Protein AF-G7E3E1-F1 (afdb_monomer)

pLDDT: mean 73.18, std 24.56, range [26.19, 98.31]

Solvent-accessible surface area (backbone atoms only — not comparable to full-atom values): 22472 Å² total; per-residue (Å²): 132,58,70,68,64,46,51,51,25,48,50,39,24,74,76,71,64,34,62,72,27,45,53,52,47,54,50,48,49,70,72,38,55,75,72,56,28,52,52,52,52,52,51,49,52,50,54,51,51,52,50,51,52,51,55,50,52,50,44,48,54,53,52,61,66,48,53,70,59,43,73,50,48,41,56,38,38,55,74,55,74,42,77,67,62,78,76,81,71,78,85,67,90,69,93,68,79,97,81,73,98,67,80,78,63,96,74,74,83,70,47,73,67,56,47,51,42,63,64,28,70,67,29,52,51,50,39,50,52,54,52,48,53,51,41,70,75,46,70,42,92,84,44,60,54,37,43,47,60,54,33,34,53,50,48,55,50,52,55,63,57,42,70,89,58,61,60,40,21,43,25,38,35,33,41,48,57,59,40,53,66,25,68,33,71,68,44,31,52,53,51,48,41,42,43,33,13,43,73,40,29,45,73,47,79,64,57,88,71,64,64,94,87,59,88,75,81,83,73,85,79,72,86,80,80,89,78,90,82,90,80,90,84,90,86,88,85,90,88,88,86,90,82,93,76,97,82,82,82,83,75,90,80,67,82,86,72,81,67,75,82,72,71,84,47,45,36,38,32,32,49,54,34,73,57,31,33,66,55,44,52,61,52,58,70,67,57,56,64,89,58,72,46,71,75,60,56,60,58,53,65,55,61,58,62,76,74,76,82,81,91,88,82,88,90,79,93,82,85,88,78,92,73,82,78,77,81,67,54,75,46,60,78,30,41,48,45,79,39,96,46,60,45,40,89,66,24,69,49,54,71,67,53,43,50,50,50,51,55,52,61,72,77,111

Organism: Mixia osmundae (strain CBS 9802 / IAM 14324 / JCM 22182 / KY 12970) (NCBI:txid764103)

Foldseek 3Di:
DDPVLLLVLLLCCLPVVDVVSVVVLVVCLVPDDPVVNVVSVVSSVVSVVVSVVVLLVVLVVLLVVLVVVLQFAAPLCVQLVHHTDPDPPDDDDDPDDPDDPDDDPPQPPCDPVNLCSCVDPRLLVQLLVLLLVLCVVQVDPVQPLCLLVLLVVLLQLVVQLDCLLPFFWKKKWFFPVSLSGRPGDVSSNSSSCSQCRRQNWDKDDFDPPDDVPDPDPDDDPDDDDDDDDDDDDDDDDDDDDDDDDPDDDDDPPPPPPPPDPPPRTTIMTTGDLSAASLSSVVSSVSHDCVSVPDPSVVVVVVSCVVPPDDDDDDDDDDDDDDDPPQDWPCRGRITMHTDPDGHDPCRPPDPVSVVVVVVVVVVD

Radius of gyration: 28.2 Å; Cα contacts (8 Å, |Δi|>4): 346; chains: 1; bounding box: 71×63×91 Å

Structure (mmCIF, N/CA/C/O backbone):
data_AF-G7E3E1-F1
#
_entry.id   AF-G7E3E1-F1
#
loop_
_atom_site.group_PDB
_atom_site.id
_atom_site.type_symbol
_atom_site.label_atom_id
_atom_site.label_alt_id
_atom_site.label_comp_id
_atom_site.label_asym_id
_atom_site.label_entity_id
_atom_site.label_seq_id
_atom_site.pdbx_PDB_ins_code
_atom_site.Cartn_x
_atom_site.Cartn_y
_atom_site.Cartn_z
_atom_site.occupancy
_atom_site.B_iso_or_equiv
_atom_site.auth_seq_id
_atom_site.auth_comp_id
_atom_site.auth_asym_id
_atom_site.auth_atom_id
_atom_site.pdbx_PDB_model_num
ATOM 1 N N . MET A 1 1 ? 25.446 -2.452 -39.717 1.00 87.62 1 MET A N 1
ATOM 2 C CA . MET A 1 1 ? 24.098 -2.843 -39.259 1.00 87.62 1 MET A CA 1
ATOM 3 C C . MET A 1 1 ? 23.177 -1.697 -39.601 1.00 87.62 1 MET A C 1
ATOM 5 O O . MET A 1 1 ? 23.554 -0.566 -39.322 1.00 87.62 1 MET A O 1
ATOM 9 N N . ASP A 1 2 ? 22.072 -1.955 -40.290 1.00 94.56 2 ASP A N 1
ATOM 10 C CA . ASP A 1 2 ? 21.104 -0.903 -40.609 1.00 94.56 2 ASP A CA 1
ATOM 11 C C . ASP A 1 2 ? 20.210 -0.574 -39.397 1.00 94.56 2 ASP A C 1
ATOM 13 O O . ASP A 1 2 ? 20.309 -1.197 -38.335 1.00 94.56 2 ASP A O 1
ATOM 17 N N . LEU A 1 3 ? 19.366 0.450 -39.549 1.00 95.50 3 LEU A N 1
ATOM 18 C CA . LEU A 1 3 ? 18.488 0.933 -38.482 1.00 95.50 3 LEU A CA 1
ATOM 19 C C . LEU A 1 3 ? 17.381 -0.060 -38.119 1.00 95.50 3 LEU A C 1
ATOM 21 O O . LEU A 1 3 ? 17.075 -0.197 -36.939 1.00 95.50 3 LEU A O 1
ATOM 25 N N . ALA A 1 4 ? 16.815 -0.773 -39.094 1.00 96.44 4 ALA A N 1
ATOM 26 C CA . ALA A 1 4 ? 15.717 -1.710 -38.861 1.00 96.44 4 ALA A CA 1
ATOM 27 C C . ALA A 1 4 ? 16.183 -2.934 -38.058 1.00 96.44 4 ALA A C 1
ATOM 29 O O . ALA A 1 4 ? 15.541 -3.332 -37.086 1.00 96.44 4 ALA A O 1
ATOM 30 N N . ALA A 1 5 ? 17.352 -3.487 -38.394 1.00 97.00 5 ALA A N 1
ATOM 31 C CA . ALA A 1 5 ? 17.974 -4.561 -37.629 1.00 97.00 5 ALA A CA 1
ATOM 32 C C . ALA A 1 5 ? 18.338 -4.108 -36.203 1.00 97.00 5 ALA A C 1
ATOM 34 O O . ALA A 1 5 ? 18.258 -4.901 -35.257 1.00 97.00 5 ALA A O 1
ATOM 35 N N . PHE A 1 6 ? 18.728 -2.837 -36.037 1.00 97.81 6 PHE A N 1
ATOM 36 C CA . PHE A 1 6 ? 18.993 -2.243 -34.726 1.00 97.81 6 PHE A CA 1
ATOM 37 C C . PHE A 1 6 ? 17.733 -2.073 -33.892 1.00 97.81 6 PHE A C 1
ATOM 39 O O . PHE A 1 6 ? 17.726 -2.498 -32.739 1.00 97.81 6 PHE A O 1
ATOM 46 N N . GLU A 1 7 ? 16.653 -1.552 -34.470 1.00 97.88 7 GLU A N 1
ATOM 47 C CA . GLU A 1 7 ? 15.361 -1.477 -33.789 1.00 97.88 7 GLU A CA 1
ATOM 48 C C . GLU A 1 7 ? 14.869 -2.863 -33.359 1.00 97.88 7 GLU A C 1
ATOM 50 O O . GLU A 1 7 ? 14.475 -3.044 -32.207 1.00 97.88 7 GLU A O 1
ATOM 55 N N . LEU A 1 8 ? 14.949 -3.857 -34.250 1.00 97.88 8 LEU A N 1
ATOM 56 C CA . LEU A 1 8 ? 14.542 -5.227 -33.943 1.00 97.88 8 LEU A CA 1
ATOM 57 C C . LEU A 1 8 ? 15.348 -5.803 -32.773 1.00 97.88 8 LEU A C 1
ATOM 59 O O . LEU A 1 8 ? 14.769 -6.416 -31.878 1.00 97.88 8 LEU A O 1
ATOM 63 N N . SER A 1 9 ? 16.662 -5.562 -32.742 1.00 98.06 9 SER A N 1
ATOM 64 C CA . SER A 1 9 ? 17.518 -5.999 -31.633 1.00 98.06 9 SER A CA 1
ATOM 65 C C . SER A 1 9 ? 17.143 -5.292 -30.322 1.00 98.06 9 SER A C 1
ATOM 67 O O . SER A 1 9 ? 17.051 -5.949 -29.288 1.00 98.06 9 SER A O 1
ATOM 69 N N . CYS A 1 10 ? 16.838 -3.987 -30.364 1.00 97.88 10 CYS A N 1
ATOM 70 C CA . CYS A 1 10 ? 16.311 -3.250 -29.210 1.00 97.88 10 CYS A CA 1
ATOM 71 C C . CYS A 1 10 ? 15.013 -3.870 -28.691 1.00 97.88 10 CYS A C 1
ATOM 73 O O . CYS A 1 10 ? 14.888 -4.114 -27.492 1.00 97.88 10 CYS A O 1
ATOM 75 N N . ARG A 1 11 ? 14.050 -4.149 -29.577 1.00 97.88 11 ARG A N 1
ATOM 76 C CA . ARG A 1 11 ? 12.763 -4.740 -29.191 1.00 97.88 11 ARG A CA 1
ATOM 77 C C . ARG A 1 11 ? 12.947 -6.139 -28.596 1.00 97.88 11 ARG A C 1
ATOM 79 O O . ARG A 1 11 ? 12.434 -6.384 -27.511 1.00 97.88 11 ARG A O 1
ATOM 86 N N . GLN A 1 12 ? 13.740 -7.006 -29.227 1.00 97.81 12 GLN A N 1
ATOM 87 C CA . GLN A 1 12 ? 14.045 -8.346 -28.704 1.00 97.81 12 GLN A CA 1
ATOM 88 C C . GLN A 1 12 ? 14.725 -8.299 -27.332 1.00 97.81 12 GLN A C 1
ATOM 90 O O . GLN A 1 12 ? 14.424 -9.102 -26.452 1.00 97.81 12 GLN A O 1
ATOM 95 N N . PHE A 1 13 ? 15.637 -7.351 -27.119 1.00 97.62 13 PHE A N 1
ATOM 96 C CA . PHE A 1 13 ? 16.272 -7.194 -25.818 1.00 97.62 13 PHE A CA 1
ATOM 97 C C . PHE A 1 13 ? 15.271 -6.737 -24.748 1.00 97.62 13 PHE A C 1
ATOM 99 O O . PHE A 1 13 ? 15.139 -7.395 -23.719 1.00 97.62 13 PHE A O 1
ATOM 106 N N . PHE A 1 14 ? 14.545 -5.638 -24.979 1.00 97.00 14 PHE A N 1
ATOM 107 C CA . PHE A 1 14 ? 13.663 -5.069 -23.956 1.00 97.00 14 PHE A CA 1
ATOM 108 C C . PHE A 1 14 ? 12.417 -5.926 -23.685 1.00 97.00 14 PHE A C 1
ATOM 110 O O . PHE A 1 14 ? 12.044 -6.089 -22.525 1.00 97.00 14 PHE A O 1
ATOM 117 N N . TYR A 1 15 ? 11.779 -6.489 -24.716 1.00 96.31 15 TYR A N 1
ATOM 118 C CA . TYR A 1 15 ? 10.537 -7.255 -24.555 1.00 96.31 15 TYR A CA 1
ATOM 119 C C . TYR A 1 15 ? 10.781 -8.724 -24.201 1.00 96.31 15 TYR A C 1
ATOM 121 O O . TYR A 1 15 ? 10.110 -9.230 -23.299 1.00 96.31 15 TYR A O 1
ATOM 129 N N . ASP A 1 16 ? 11.762 -9.369 -24.840 1.00 96.38 16 ASP A N 1
ATOM 130 C CA . ASP A 1 16 ? 11.992 -10.814 -24.696 1.00 96.38 16 ASP A CA 1
ATOM 131 C C . ASP A 1 16 ? 13.150 -11.146 -23.740 1.00 96.38 16 ASP A C 1
ATOM 133 O O . ASP A 1 16 ? 13.372 -12.313 -23.423 1.00 96.38 16 ASP A O 1
ATOM 137 N N . GLY A 1 17 ? 13.914 -10.146 -23.279 1.00 94.75 17 GLY A N 1
ATOM 138 C CA . GLY A 1 17 ? 15.104 -10.367 -22.450 1.00 94.75 17 GLY A CA 1
ATOM 139 C C . GLY A 1 17 ? 16.246 -11.054 -23.206 1.00 94.75 17 GLY A C 1
ATOM 140 O O . GLY A 1 17 ? 17.068 -11.741 -22.603 1.00 94.75 17 GLY A O 1
ATOM 141 N N . ASN A 1 18 ? 16.290 -10.922 -24.535 1.00 96.88 18 ASN A N 1
ATOM 142 C CA . ASN A 1 18 ? 17.264 -11.618 -25.370 1.00 96.88 18 ASN A CA 1
ATOM 143 C C . ASN A 1 18 ? 18.673 -11.004 -25.231 1.00 96.88 18 ASN A C 1
ATOM 145 O O . ASN A 1 18 ? 18.987 -9.988 -25.856 1.00 96.88 18 ASN A O 1
ATOM 149 N N . GLU A 1 19 ? 19.549 -11.643 -24.451 1.00 96.50 19 GLU A N 1
ATOM 150 C CA . GLU A 1 19 ? 20.931 -11.178 -24.237 1.00 96.50 19 GLU A CA 1
ATOM 151 C C . GLU A 1 19 ? 21.775 -11.183 -25.523 1.00 96.50 19 GLU A C 1
ATOM 153 O O . GLU A 1 19 ? 22.589 -10.288 -25.740 1.00 96.50 19 GLU A O 1
ATOM 158 N N . SER A 1 20 ? 21.534 -12.109 -26.458 1.00 97.31 20 SER A N 1
ATOM 159 C CA . SER A 1 20 ? 22.221 -12.077 -27.757 1.00 97.31 20 SER A CA 1
ATOM 160 C C . SER A 1 20 ? 21.829 -10.849 -28.589 1.00 97.31 20 SER A C 1
ATOM 162 O O . SER A 1 20 ? 22.628 -10.362 -29.390 1.00 97.31 20 SER A O 1
ATOM 164 N N . ALA A 1 21 ? 20.611 -10.324 -28.418 1.00 96.06 21 ALA A N 1
ATOM 165 C CA . ALA A 1 21 ? 20.196 -9.071 -29.044 1.00 96.06 21 ALA A CA 1
ATOM 166 C C . ALA A 1 21 ? 20.899 -7.861 -28.404 1.00 96.06 21 ALA A C 1
ATOM 168 O O . ALA A 1 21 ? 21.346 -6.967 -29.126 1.00 96.06 21 ALA A O 1
ATOM 169 N N . ARG A 1 22 ? 21.103 -7.880 -27.080 1.00 96.75 22 ARG A N 1
ATOM 170 C CA . ARG A 1 22 ? 21.902 -6.873 -26.364 1.00 96.75 22 ARG A CA 1
ATOM 171 C C . ARG A 1 22 ? 23.340 -6.813 -26.872 1.00 96.75 22 ARG A C 1
ATOM 173 O O . ARG A 1 22 ? 23.837 -5.732 -27.175 1.00 96.75 22 ARG A O 1
ATOM 180 N N . GLU A 1 23 ? 23.997 -7.961 -27.029 1.00 96.75 23 GLU A N 1
ATOM 181 C CA . GLU A 1 23 ? 25.367 -8.021 -27.558 1.00 96.75 23 GLU A CA 1
ATOM 182 C C . GLU A 1 23 ? 25.462 -7.445 -28.978 1.00 96.75 23 GLU A C 1
ATOM 184 O O . GLU A 1 23 ? 26.399 -6.706 -29.298 1.00 96.75 23 GLU A O 1
ATOM 189 N N . LYS A 1 24 ? 24.468 -7.735 -29.832 1.00 96.44 24 LYS A N 1
ATOM 190 C CA . LYS A 1 24 ? 24.375 -7.163 -31.185 1.00 96.44 24 LYS A CA 1
ATOM 191 C C . LYS A 1 24 ? 24.219 -5.643 -31.145 1.00 96.44 24 LYS A C 1
ATOM 193 O O . LYS A 1 24 ? 24.907 -4.958 -31.902 1.00 96.44 24 LYS A O 1
ATOM 198 N N . MET A 1 25 ? 23.370 -5.118 -30.258 1.00 96.50 25 MET A N 1
ATOM 199 C CA . MET A 1 25 ? 23.204 -3.674 -30.061 1.00 96.50 25 MET A CA 1
ATOM 200 C C . MET A 1 25 ? 24.510 -3.018 -29.609 1.00 96.50 25 MET A C 1
ATOM 202 O O . MET A 1 25 ? 24.967 -2.066 -30.241 1.00 96.50 25 MET A O 1
ATOM 206 N N . ASP A 1 26 ? 25.143 -3.548 -28.561 1.00 96.38 26 ASP A N 1
ATOM 207 C CA . ASP A 1 26 ? 26.383 -2.999 -28.009 1.00 96.38 26 ASP A CA 1
ATOM 208 C C . ASP A 1 26 ? 27.506 -3.003 -29.052 1.00 96.38 26 ASP A C 1
ATOM 210 O O . ASP A 1 26 ? 28.215 -2.005 -29.218 1.00 96.38 26 ASP A O 1
ATOM 214 N N . LYS A 1 27 ? 27.646 -4.098 -29.811 1.00 97.00 27 LYS A N 1
ATOM 215 C CA . LYS A 1 27 ? 28.605 -4.188 -30.918 1.00 97.00 27 LYS A CA 1
ATOM 216 C C . LYS A 1 27 ? 28.311 -3.143 -31.995 1.00 97.00 27 LYS A C 1
ATOM 218 O O . LYS A 1 27 ? 29.238 -2.467 -32.439 1.00 97.00 27 LYS A O 1
ATOM 223 N N . ALA A 1 28 ? 27.047 -2.975 -32.382 1.00 96.00 28 ALA A N 1
ATOM 224 C CA . ALA A 1 28 ? 26.643 -1.999 -33.390 1.00 96.00 28 ALA A CA 1
ATOM 225 C C . ALA A 1 28 ? 26.925 -0.554 -32.952 1.00 96.00 28 ALA A C 1
ATOM 227 O O . ALA A 1 28 ? 27.460 0.221 -33.738 1.00 96.00 28 ALA A O 1
ATOM 228 N N . VAL A 1 29 ? 26.647 -0.198 -31.694 1.00 96.19 29 VAL A N 1
ATOM 229 C CA . VAL A 1 29 ? 26.930 1.141 -31.143 1.00 96.19 29 VAL A CA 1
ATOM 230 C C . VAL A 1 29 ? 28.436 1.412 -31.075 1.00 96.19 29 VAL A C 1
ATOM 232 O O . VAL A 1 29 ? 28.878 2.508 -31.431 1.00 96.19 29 VAL A O 1
ATOM 235 N N . ARG A 1 30 ? 29.239 0.423 -30.653 1.00 96.50 30 ARG A N 1
ATOM 236 C CA . ARG A 1 30 ? 30.706 0.549 -30.563 1.00 96.50 30 ARG A CA 1
ATOM 237 C C . ARG A 1 30 ? 31.367 0.709 -31.931 1.00 96.50 30 ARG A C 1
ATOM 239 O O . ARG A 1 30 ? 32.301 1.493 -32.052 1.00 96.50 30 ARG A O 1
ATOM 246 N N . GLN A 1 31 ? 30.890 -0.027 -32.934 1.00 95.88 31 GLN A N 1
ATOM 247 C CA . GLN A 1 31 ? 31.454 -0.027 -34.289 1.00 95.88 31 GLN A CA 1
ATOM 248 C C . GLN A 1 31 ? 30.907 1.098 -35.182 1.00 95.88 31 GLN A C 1
ATOM 250 O O . GLN A 1 31 ? 31.447 1.321 -36.259 1.00 95.88 31 GLN A O 1
ATOM 255 N N . ALA A 1 32 ? 29.847 1.794 -34.764 1.00 95.44 32 ALA A N 1
ATOM 256 C CA . ALA A 1 32 ? 29.257 2.886 -35.529 1.00 95.44 32 ALA A CA 1
ATOM 257 C C . ALA A 1 32 ? 30.110 4.163 -35.497 1.00 95.44 32 ALA A C 1
ATOM 259 O O . ALA A 1 32 ? 30.642 4.552 -34.446 1.00 95.44 32 ALA A O 1
ATOM 260 N N . GLU A 1 33 ? 30.126 4.859 -36.634 1.00 96.12 33 GLU A N 1
ATOM 261 C CA . GLU A 1 33 ? 30.636 6.225 -36.770 1.00 96.12 33 GLU A CA 1
ATOM 262 C C . GLU A 1 33 ? 29.876 7.202 -35.850 1.00 96.12 33 GLU A C 1
ATOM 264 O O . GLU A 1 33 ? 28.704 6.958 -35.532 1.00 96.12 33 GLU A O 1
ATOM 269 N N . PRO A 1 34 ? 30.473 8.341 -35.445 1.00 95.56 34 PRO A N 1
ATOM 270 C CA . PRO A 1 34 ? 29.875 9.256 -34.466 1.00 95.56 34 PRO A CA 1
ATOM 271 C C . PRO A 1 34 ? 28.429 9.675 -34.778 1.00 95.56 34 PRO A C 1
ATOM 273 O O . PRO A 1 34 ? 27.567 9.651 -33.897 1.00 95.56 34 PRO A O 1
ATOM 276 N N . HIS A 1 35 ? 28.135 9.996 -36.042 1.00 94.44 35 HIS A N 1
ATOM 277 C CA . HIS A 1 35 ? 26.788 10.369 -36.480 1.00 94.44 35 HIS A CA 1
ATOM 278 C C . HIS A 1 35 ? 25.790 9.204 -36.354 1.00 94.44 35 HIS A C 1
ATOM 280 O O . HIS A 1 35 ? 24.701 9.366 -35.807 1.00 94.44 35 HIS A O 1
ATOM 286 N N . GLN A 1 36 ? 26.173 8.002 -36.792 1.00 94.75 36 GLN A N 1
ATOM 287 C CA . GLN A 1 36 ? 25.325 6.810 -36.701 1.00 94.75 36 GLN A CA 1
ATOM 288 C C . GLN A 1 36 ? 25.089 6.385 -35.245 1.00 94.75 36 GLN A C 1
ATOM 290 O O . GLN A 1 36 ? 23.976 6.007 -34.880 1.00 94.75 36 GLN A O 1
ATOM 295 N N . ARG A 1 37 ? 26.104 6.522 -34.384 1.00 96.56 37 ARG A N 1
ATOM 296 C CA . ARG A 1 37 ? 26.005 6.233 -32.947 1.00 96.56 37 ARG A CA 1
ATOM 297 C C . ARG A 1 37 ? 24.961 7.102 -32.247 1.00 96.56 37 ARG A C 1
ATOM 299 O O . ARG A 1 37 ? 24.238 6.610 -31.377 1.00 96.56 37 ARG A O 1
ATOM 306 N N . MET A 1 38 ? 24.851 8.373 -32.639 1.00 96.69 38 MET A N 1
ATOM 307 C CA . MET A 1 38 ? 23.804 9.267 -32.140 1.00 96.69 38 MET A CA 1
ATOM 308 C C . MET A 1 38 ? 22.409 8.744 -32.511 1.00 96.69 38 MET A C 1
ATOM 310 O O . MET A 1 38 ? 21.527 8.697 -31.653 1.00 96.69 38 MET A O 1
ATOM 314 N N . ILE A 1 39 ? 22.216 8.319 -33.765 1.00 97.12 39 ILE A N 1
ATOM 315 C CA . ILE A 1 39 ? 20.930 7.798 -34.251 1.00 97.12 39 ILE A CA 1
ATOM 316 C C . ILE A 1 39 ? 20.552 6.516 -33.500 1.00 97.12 39 ILE A C 1
ATOM 318 O O . ILE A 1 39 ? 19.442 6.421 -32.980 1.00 97.12 39 ILE A O 1
ATOM 322 N N . PHE A 1 40 ? 21.482 5.567 -33.364 1.00 97.81 40 PHE A N 1
ATOM 323 C CA . PHE A 1 40 ? 21.256 4.336 -32.600 1.00 97.81 40 PHE A CA 1
ATOM 324 C C . PHE A 1 40 ? 20.920 4.611 -31.133 1.00 97.81 40 PHE A C 1
ATOM 326 O O . PHE A 1 40 ? 19.978 4.029 -30.602 1.00 97.81 40 PHE A O 1
ATOM 333 N N . THR A 1 41 ? 21.619 5.545 -30.485 1.00 96.44 41 THR A N 1
ATOM 334 C CA . THR A 1 41 ? 21.322 5.930 -29.096 1.00 96.44 41 THR A CA 1
ATOM 335 C C . THR A 1 41 ? 19.910 6.506 -28.954 1.00 96.44 41 THR A C 1
ATOM 337 O O . THR A 1 41 ? 19.185 6.125 -28.035 1.00 96.44 41 THR A O 1
ATOM 340 N N . ARG A 1 42 ? 19.487 7.387 -29.873 1.00 97.38 42 ARG A N 1
ATOM 341 C CA . ARG A 1 42 ? 18.126 7.954 -29.876 1.00 97.38 42 ARG A CA 1
ATOM 342 C C . ARG A 1 42 ? 17.062 6.882 -30.096 1.00 97.38 42 ARG A C 1
ATOM 344 O O . ARG A 1 42 ? 16.072 6.859 -29.373 1.00 97.38 42 ARG A O 1
ATOM 351 N N . LEU A 1 43 ? 17.288 5.978 -31.048 1.00 97.56 43 LEU A N 1
ATOM 352 C CA . LEU A 1 43 ? 16.384 4.866 -31.336 1.00 97.56 43 LEU A CA 1
ATOM 353 C C . LEU A 1 43 ? 16.259 3.918 -30.134 1.00 97.56 43 LEU A C 1
ATOM 355 O O . LEU A 1 43 ? 15.151 3.592 -29.724 1.00 97.56 43 LEU A O 1
ATOM 359 N N . MET A 1 44 ? 17.378 3.550 -29.504 1.00 97.06 44 MET A N 1
ATOM 360 C CA . MET A 1 44 ? 17.385 2.739 -28.283 1.00 97.06 44 MET A CA 1
ATOM 361 C C . MET A 1 44 ? 16.616 3.417 -27.141 1.00 97.06 44 MET A C 1
ATOM 363 O O . MET A 1 44 ? 15.827 2.762 -26.463 1.00 97.06 44 MET A O 1
ATOM 367 N N . ALA A 1 45 ? 16.813 4.725 -26.936 1.00 96.44 45 ALA A N 1
ATOM 368 C CA . ALA A 1 45 ? 16.075 5.490 -25.933 1.00 96.44 45 ALA A CA 1
ATOM 369 C C . ALA A 1 45 ? 14.566 5.526 -26.231 1.00 96.44 45 ALA A C 1
ATOM 371 O O . ALA A 1 45 ? 13.766 5.347 -25.315 1.00 96.44 45 ALA A O 1
ATOM 372 N N . SER A 1 46 ? 14.181 5.688 -27.502 1.00 97.50 46 SER A N 1
ATOM 373 C CA . SER A 1 46 ? 12.782 5.660 -27.944 1.00 97.50 46 SER A CA 1
ATOM 374 C C . SER A 1 46 ? 12.122 4.304 -27.681 1.00 97.50 46 SER A C 1
ATOM 376 O O . SER A 1 46 ? 11.067 4.254 -27.055 1.00 97.50 46 SER A O 1
ATOM 378 N N . VAL A 1 47 ? 12.757 3.198 -28.089 1.00 97.06 47 VAL A N 1
ATOM 379 C CA . VAL A 1 47 ? 12.228 1.840 -27.860 1.00 97.06 47 VAL A CA 1
ATOM 380 C C . VAL A 1 47 ? 12.139 1.530 -26.365 1.00 97.06 47 VAL A C 1
ATOM 382 O O . VAL A 1 47 ? 11.162 0.942 -25.910 1.00 97.06 47 VAL A O 1
ATOM 385 N N . ARG A 1 48 ? 13.126 1.961 -25.570 1.00 95.81 48 ARG A N 1
ATOM 386 C CA . ARG A 1 48 ? 13.092 1.814 -24.111 1.00 95.81 48 ARG A CA 1
ATOM 387 C C . ARG A 1 48 ? 11.931 2.591 -23.481 1.00 95.81 48 ARG A C 1
ATOM 389 O O . ARG A 1 48 ? 11.289 2.079 -22.567 1.00 95.81 48 ARG A O 1
ATOM 396 N N . ALA A 1 49 ? 11.667 3.811 -23.947 1.00 93.69 49 ALA A N 1
ATOM 397 C CA . ALA A 1 49 ? 10.539 4.611 -23.477 1.00 93.69 49 ALA A CA 1
ATOM 398 C C . ALA A 1 49 ? 9.195 3.948 -23.827 1.00 93.69 49 ALA A C 1
ATOM 400 O O . ALA A 1 49 ? 8.331 3.844 -22.959 1.00 93.69 49 ALA A O 1
ATOM 401 N N . GLU A 1 50 ? 9.052 3.433 -25.054 1.00 94.62 50 GLU A N 1
ATOM 402 C CA . GLU A 1 50 ? 7.881 2.657 -25.490 1.00 94.62 50 GLU A CA 1
ATOM 403 C C . GLU A 1 50 ? 7.682 1.414 -24.612 1.00 94.62 50 GLU A C 1
ATOM 405 O O . GLU A 1 50 ? 6.600 1.209 -24.074 1.00 94.62 50 GLU A O 1
ATOM 410 N N . PHE A 1 51 ? 8.746 0.643 -24.368 1.00 94.69 51 PHE A N 1
ATOM 411 C CA . PHE A 1 51 ? 8.708 -0.521 -23.483 1.00 94.69 51 PHE A CA 1
ATOM 412 C C . PHE A 1 51 ? 8.240 -0.177 -22.065 1.00 94.69 51 PHE A C 1
ATOM 414 O O . PHE A 1 51 ? 7.402 -0.879 -21.499 1.00 94.69 51 PHE A O 1
ATOM 421 N N . HIS A 1 52 ? 8.764 0.897 -21.467 1.00 90.19 52 HIS A N 1
ATOM 422 C CA . HIS A 1 52 ? 8.327 1.317 -20.137 1.00 90.19 52 HIS A CA 1
ATOM 423 C C . HIS A 1 52 ? 6.863 1.781 -20.135 1.00 90.19 52 HIS A C 1
ATOM 425 O O . HIS A 1 52 ? 6.148 1.449 -19.189 1.00 90.19 52 HIS A O 1
ATOM 431 N N . LYS A 1 53 ? 6.402 2.473 -21.190 1.00 88.81 53 LYS A N 1
ATOM 432 C CA . LYS A 1 53 ? 4.988 2.846 -21.357 1.00 88.81 53 LYS A CA 1
ATOM 433 C C . LYS A 1 53 ? 4.093 1.606 -21.437 1.00 88.81 53 LYS A C 1
ATOM 435 O O . LYS A 1 53 ? 3.103 1.530 -20.714 1.00 88.81 53 LYS A O 1
ATOM 440 N N . ASP A 1 54 ? 4.467 0.620 -22.246 1.00 90.62 54 ASP A N 1
ATOM 441 C CA . ASP A 1 54 ? 3.735 -0.641 -22.383 1.00 90.62 54 ASP A CA 1
ATOM 442 C C . ASP A 1 54 ? 3.681 -1.410 -21.056 1.00 90.62 54 ASP A C 1
ATOM 444 O O . ASP A 1 54 ? 2.613 -1.826 -20.615 1.00 90.62 54 ASP A O 1
ATOM 448 N N . ARG A 1 55 ? 4.815 -1.536 -20.353 1.00 88.88 55 ARG A N 1
ATOM 449 C CA . ARG A 1 55 ? 4.881 -2.205 -19.041 1.00 88.88 55 ARG A CA 1
ATOM 450 C C . ARG A 1 55 ? 4.050 -1.509 -17.969 1.00 88.88 55 ARG A C 1
ATOM 452 O O . ARG A 1 55 ? 3.526 -2.168 -17.073 1.00 88.88 55 ARG A O 1
ATOM 459 N N . GLU A 1 56 ? 3.976 -0.186 -18.008 1.00 84.56 56 GLU A N 1
ATOM 460 C CA . GLU A 1 56 ? 3.114 0.604 -17.129 1.00 84.56 56 GLU A CA 1
ATOM 461 C C . GLU A 1 56 ? 1.630 0.370 -17.460 1.00 84.56 56 GLU A C 1
ATOM 463 O O . GLU A 1 56 ? 0.836 0.093 -16.561 1.00 84.56 56 GLU A O 1
ATOM 468 N N . ALA A 1 57 ? 1.264 0.369 -18.746 1.00 86.12 57 ALA A N 1
ATOM 469 C CA . ALA A 1 57 ? -0.092 0.060 -19.195 1.00 86.12 57 ALA A CA 1
ATOM 470 C C . ALA A 1 57 ? -0.522 -1.371 -18.818 1.00 86.12 57 ALA A C 1
ATOM 472 O O . ALA A 1 57 ? -1.657 -1.584 -18.389 1.00 86.12 57 ALA A O 1
ATOM 473 N N . ASP A 1 58 ? 0.377 -2.351 -18.924 1.00 87.75 58 ASP A N 1
ATOM 474 C CA . ASP A 1 58 ? 0.137 -3.736 -18.510 1.00 87.75 58 ASP A CA 1
ATOM 475 C C . ASP A 1 58 ? -0.139 -3.839 -17.009 1.00 87.75 58 ASP A C 1
ATOM 477 O O . ASP A 1 58 ? -1.151 -4.420 -16.610 1.00 87.75 58 ASP A O 1
ATOM 481 N N . ARG A 1 59 ? 0.715 -3.222 -16.176 1.00 86.00 59 ARG A N 1
ATOM 482 C CA . ARG A 1 59 ? 0.519 -3.198 -14.718 1.00 86.00 59 ARG A CA 1
ATOM 483 C C . ARG A 1 59 ? -0.794 -2.519 -14.337 1.00 86.00 59 ARG A C 1
ATOM 485 O O . ARG A 1 59 ? -1.498 -3.011 -13.458 1.00 86.00 59 ARG A O 1
ATOM 492 N N . ARG A 1 60 ? -1.166 -1.437 -15.026 1.00 85.31 60 ARG A N 1
ATOM 493 C CA . ARG A 1 60 ? -2.449 -0.752 -14.820 1.00 85.31 60 ARG A CA 1
ATOM 494 C C . ARG A 1 60 ? -3.639 -1.644 -15.170 1.00 85.31 60 ARG A C 1
ATOM 496 O O . ARG A 1 60 ? -4.587 -1.732 -14.393 1.00 85.31 60 ARG A O 1
ATOM 503 N N . ARG A 1 61 ? -3.590 -2.348 -16.306 1.00 86.62 61 ARG A N 1
ATOM 504 C CA . ARG A 1 61 ? -4.636 -3.309 -16.702 1.00 86.62 61 ARG A CA 1
ATOM 505 C C . ARG A 1 61 ? -4.762 -4.455 -15.701 1.00 86.62 61 ARG A C 1
ATOM 507 O O . ARG A 1 61 ? -5.880 -4.827 -15.347 1.00 86.62 61 ARG A O 1
ATOM 514 N N . GLU A 1 62 ? -3.639 -4.989 -15.223 1.00 86.56 62 GLU A N 1
ATOM 515 C CA . GLU A 1 62 ? -3.632 -6.025 -14.188 1.00 86.56 62 GLU A CA 1
ATOM 516 C C . GLU A 1 62 ? -4.261 -5.512 -12.888 1.00 86.56 62 GLU A C 1
ATOM 518 O O . GLU A 1 62 ? -5.161 -6.158 -12.354 1.00 86.56 62 GLU A O 1
ATOM 523 N N . TYR A 1 63 ? -3.868 -4.324 -12.426 1.00 86.69 63 TYR A N 1
ATOM 524 C CA . TYR A 1 63 ? -4.443 -3.697 -11.238 1.00 86.69 63 TYR A CA 1
ATOM 525 C C . TYR A 1 63 ? -5.962 -3.504 -11.357 1.00 86.69 63 TYR A C 1
ATOM 527 O O . TYR A 1 63 ? -6.708 -3.923 -10.472 1.00 86.69 63 TYR A O 1
ATOM 535 N N . HIS A 1 64 ? -6.459 -2.962 -12.473 1.00 85.19 64 HIS A N 1
ATOM 536 C CA . HIS A 1 64 ? -7.902 -2.776 -12.654 1.00 85.19 64 HIS A CA 1
ATOM 537 C C . HIS A 1 64 ? -8.683 -4.093 -12.691 1.00 85.19 64 HIS A C 1
ATOM 539 O O . HIS A 1 64 ? -9.821 -4.138 -12.224 1.00 85.19 64 HIS A O 1
ATOM 545 N N . ARG A 1 65 ? -8.077 -5.180 -13.182 1.00 86.88 65 ARG A N 1
ATOM 546 C CA . ARG A 1 65 ? -8.680 -6.520 -13.140 1.00 86.88 65 ARG A CA 1
ATOM 547 C C . ARG A 1 65 ? -8.833 -7.043 -11.704 1.00 86.88 65 ARG A C 1
ATOM 549 O O . ARG A 1 65 ? -9.727 -7.847 -11.451 1.00 86.88 65 ARG A O 1
ATOM 556 N N . LEU A 1 66 ? -7.991 -6.606 -10.767 1.00 83.38 66 LEU A N 1
ATOM 557 C CA . LEU A 1 66 ? -8.051 -7.036 -9.368 1.00 83.38 66 LEU A CA 1
ATOM 558 C C . LEU A 1 66 ? -9.212 -6.392 -8.592 1.00 83.38 66 LEU A C 1
ATOM 560 O O . LEU A 1 66 ? -9.793 -7.047 -7.727 1.00 83.38 66 LEU A O 1
ATOM 564 N N . LEU A 1 67 ? -9.580 -5.147 -8.911 1.00 81.69 67 LEU A N 1
ATOM 565 C CA . LEU A 1 67 ? -10.542 -4.349 -8.134 1.00 81.69 67 LEU A CA 1
ATOM 566 C C . LEU A 1 67 ? -11.896 -5.038 -7.876 1.00 81.69 67 LEU A C 1
ATOM 568 O O . LEU A 1 67 ? -12.298 -5.077 -6.711 1.00 81.69 67 LEU A O 1
ATOM 572 N N . PRO A 1 68 ? -12.584 -5.634 -8.875 1.00 77.31 68 PRO A N 1
ATOM 573 C CA . PRO A 1 68 ? -13.897 -6.241 -8.643 1.00 77.31 68 PRO A CA 1
ATOM 574 C C . PRO A 1 68 ? -13.850 -7.427 -7.672 1.00 77.31 68 PRO A C 1
ATOM 576 O O . PRO A 1 68 ? -14.811 -7.685 -6.956 1.00 77.31 68 PRO A O 1
ATOM 579 N N . THR A 1 69 ? -12.722 -8.142 -7.616 1.00 75.25 69 THR A N 1
ATOM 580 C CA . THR A 1 69 ? -12.569 -9.337 -6.769 1.00 75.25 69 THR A CA 1
ATOM 581 C C . THR A 1 69 ? -12.620 -8.969 -5.284 1.00 75.25 69 THR A C 1
ATOM 583 O O . THR A 1 69 ? -13.239 -9.659 -4.477 1.00 75.25 69 THR A O 1
ATOM 586 N N . TYR A 1 70 ? -12.011 -7.841 -4.914 1.00 69.94 70 TYR A N 1
ATOM 587 C CA . TYR A 1 70 ? -11.914 -7.419 -3.517 1.00 69.94 70 TYR A CA 1
ATOM 588 C C . TYR A 1 70 ? -13.193 -6.803 -2.966 1.00 69.94 70 TYR A C 1
ATOM 590 O O . TYR A 1 70 ? -13.444 -6.904 -1.766 1.00 69.94 70 TYR A O 1
ATOM 598 N N . GLU A 1 71 ? -14.033 -6.217 -3.820 1.00 62.69 71 GLU A N 1
ATOM 599 C CA . GLU A 1 71 ? -15.343 -5.709 -3.400 1.00 62.69 71 GLU A CA 1
ATOM 600 C C . GLU A 1 71 ? -16.262 -6.825 -2.867 1.00 62.69 71 GLU A C 1
ATOM 602 O O . GLU A 1 71 ? -17.142 -6.557 -2.045 1.00 62.69 71 GLU A O 1
ATOM 607 N N . LEU A 1 72 ? -16.021 -8.076 -3.275 1.00 59.19 72 LEU A N 1
ATOM 608 C CA . LEU A 1 72 ? -16.832 -9.249 -2.939 1.00 59.19 72 LEU A CA 1
ATOM 609 C C . LEU A 1 72 ? -16.313 -10.032 -1.717 1.00 59.19 72 LEU A C 1
ATOM 611 O O . LEU A 1 72 ? -17.110 -10.555 -0.932 1.00 59.19 72 LEU A O 1
ATOM 615 N N . GLU A 1 73 ? -14.996 -10.109 -1.512 1.00 63.91 73 GLU A N 1
ATOM 616 C CA . GLU A 1 73 ? -14.392 -11.050 -0.559 1.00 63.91 73 GLU A CA 1
ATOM 617 C C . GLU A 1 73 ? -13.833 -10.372 0.699 1.00 63.91 73 GLU A C 1
ATOM 619 O O . GLU A 1 73 ? -12.666 -9.990 0.759 1.00 63.91 73 GLU A O 1
ATOM 624 N N . SER A 1 74 ? -14.628 -10.274 1.772 1.00 81.31 74 SER A N 1
ATOM 625 C CA . SER A 1 74 ? -14.090 -9.892 3.088 1.00 81.31 74 SER A CA 1
ATOM 626 C C . SER A 1 74 ? -13.618 -11.112 3.881 1.00 81.31 74 SER A C 1
ATOM 628 O O . SER A 1 74 ? -14.426 -11.940 4.308 1.00 81.31 74 SER A O 1
ATOM 630 N N . VAL A 1 75 ? -12.308 -11.181 4.138 1.00 88.12 75 VAL A N 1
ATOM 631 C CA . VAL A 1 75 ? -11.651 -12.226 4.946 1.00 88.12 75 VAL A CA 1
ATOM 632 C C . VAL A 1 75 ? -12.202 -12.232 6.370 1.00 88.12 75 VAL A C 1
ATOM 634 O O . VAL A 1 75 ? -12.538 -13.284 6.915 1.00 88.12 75 VAL A O 1
ATOM 637 N N . VAL A 1 76 ? -12.353 -11.050 6.973 1.00 89.38 76 VAL A N 1
ATOM 638 C CA . VAL A 1 76 ? -12.850 -10.954 8.350 1.00 89.38 76 VAL A CA 1
ATOM 639 C C . VAL A 1 76 ? -14.303 -11.396 8.450 1.00 89.38 76 VAL A C 1
ATOM 641 O O . VAL A 1 76 ? -14.631 -12.131 9.378 1.00 89.38 76 VAL A O 1
ATOM 644 N N . ARG A 1 77 ? -15.164 -11.003 7.500 1.00 90.44 77 ARG A N 1
ATOM 645 C CA . ARG A 1 77 ? -16.579 -11.412 7.508 1.00 90.44 77 ARG A CA 1
ATOM 646 C C . ARG A 1 77 ? -16.725 -12.927 7.422 1.00 90.44 77 ARG A C 1
ATOM 648 O O . ARG A 1 77 ? -17.450 -13.488 8.237 1.00 90.44 77 ARG A O 1
ATOM 655 N N . HIS A 1 78 ? -15.967 -13.584 6.543 1.00 89.25 78 HIS A N 1
ATOM 656 C CA . HIS A 1 78 ? -15.918 -15.048 6.486 1.00 89.25 78 HIS A CA 1
ATOM 657 C C . HIS A 1 78 ? -15.473 -15.650 7.820 1.00 89.25 78 HIS A C 1
ATOM 659 O O . HIS A 1 78 ? -16.109 -16.569 8.335 1.00 89.25 78 HIS A O 1
ATOM 665 N N . ALA A 1 79 ? -14.421 -15.098 8.429 1.00 90.69 79 ALA A N 1
ATOM 666 C CA . ALA A 1 79 ? -13.933 -15.591 9.709 1.00 90.69 79 ALA A CA 1
ATOM 667 C C . ALA A 1 79 ? -14.968 -15.461 10.837 1.00 90.69 79 ALA A C 1
ATOM 669 O O . ALA A 1 79 ? -14.960 -16.288 11.744 1.00 90.69 79 ALA A O 1
ATOM 670 N N . VAL A 1 80 ? -15.857 -14.467 10.797 1.00 92.38 80 VAL A N 1
ATOM 671 C CA . VAL A 1 80 ? -16.939 -14.301 11.784 1.00 92.38 80 VAL A CA 1
ATOM 672 C C . VAL A 1 80 ? -18.299 -14.818 11.309 1.00 92.38 80 VAL A C 1
ATOM 674 O O . VAL A 1 80 ? -19.312 -14.484 11.917 1.00 92.38 80 VAL A O 1
ATOM 677 N N . ALA A 1 81 ? -18.322 -15.642 10.255 1.00 91.19 81 ALA A N 1
ATOM 678 C CA . ALA A 1 81 ? -19.529 -16.246 9.686 1.00 91.19 81 ALA A CA 1
ATOM 679 C C . ALA A 1 81 ? -20.618 -15.229 9.281 1.00 91.19 81 ALA A C 1
ATOM 681 O O . ALA A 1 81 ? -21.812 -15.515 9.357 1.00 91.19 81 ALA A O 1
ATOM 682 N N . LEU A 1 82 ? -20.212 -14.035 8.840 1.00 87.31 82 LEU A N 1
ATOM 683 C CA . LEU A 1 82 ? -21.110 -13.058 8.231 1.00 87.31 82 LEU A CA 1
ATOM 684 C C . LEU A 1 82 ? -21.183 -13.265 6.712 1.00 87.31 82 LEU A C 1
ATOM 686 O O . LEU A 1 82 ? -20.156 -13.559 6.094 1.00 87.31 82 LEU A O 1
ATOM 690 N N . PRO A 1 83 ? -22.354 -13.043 6.087 1.00 81.94 83 PRO A N 1
ATOM 691 C CA . PRO A 1 83 ? -22.487 -13.151 4.641 1.00 81.94 83 PRO A CA 1
ATOM 692 C C . PRO A 1 83 ? -21.630 -12.094 3.920 1.00 81.94 83 PRO A C 1
ATOM 694 O O . PRO A 1 83 ? -21.327 -11.040 4.506 1.00 81.94 83 PRO A O 1
ATOM 697 N N . PRO A 1 84 ? -21.263 -12.327 2.646 1.00 73.06 84 PRO A N 1
ATOM 698 C CA . PRO A 1 84 ? -20.638 -11.315 1.802 1.00 73.06 84 PRO A CA 1
ATOM 699 C C . PRO A 1 84 ? -21.479 -10.038 1.761 1.00 73.06 84 PRO A C 1
ATOM 701 O O . PRO A 1 84 ? -22.700 -10.069 1.934 1.00 73.06 84 PRO A O 1
ATOM 704 N N . ARG A 1 85 ? -20.829 -8.891 1.556 1.00 70.69 85 ARG A N 1
ATOM 705 C CA . ARG A 1 85 ? -21.565 -7.634 1.411 1.00 70.69 85 ARG A CA 1
ATOM 706 C C . ARG A 1 85 ? -22.302 -7.672 0.060 1.00 70.69 85 ARG A C 1
ATOM 708 O O . ARG A 1 85 ? -21.683 -8.059 -0.929 1.00 70.69 85 ARG A O 1
ATOM 715 N N . PRO A 1 86 ? -23.591 -7.296 -0.010 1.00 60.94 86 PRO A N 1
ATOM 716 C CA . PRO A 1 86 ? -24.271 -7.177 -1.294 1.00 60.94 86 PRO A CA 1
ATOM 717 C C . PRO A 1 86 ? -23.539 -6.146 -2.160 1.00 60.94 86 PRO A C 1
ATOM 719 O O . PRO A 1 86 ? -23.153 -5.086 -1.657 1.00 60.94 86 PRO A O 1
ATOM 722 N N . MET A 1 87 ? -23.327 -6.466 -3.440 1.00 57.00 87 MET A N 1
ATOM 723 C CA . MET A 1 87 ? -22.731 -5.525 -4.389 1.00 57.00 87 MET A CA 1
ATOM 724 C C . MET A 1 87 ? -23.574 -4.249 -4.423 1.00 57.00 87 MET A C 1
ATOM 726 O O . MET A 1 87 ? -24.802 -4.321 -4.522 1.00 57.00 87 MET A O 1
ATOM 730 N N . ALA A 1 88 ? -22.925 -3.085 -4.364 1.00 50.56 88 ALA A N 1
ATOM 731 C CA . ALA A 1 88 ? -23.583 -1.860 -4.787 1.00 50.56 88 ALA A CA 1
ATOM 732 C C . ALA A 1 88 ? -23.890 -2.040 -6.278 1.00 50.56 88 ALA A C 1
ATOM 734 O O . ALA A 1 88 ? -22.974 -2.109 -7.094 1.00 50.56 88 ALA A O 1
ATOM 735 N N . GLN A 1 89 ? -25.165 -2.225 -6.628 1.00 41.06 89 GLN A N 1
ATOM 736 C CA . GLN A 1 89 ? -25.552 -2.275 -8.032 1.00 41.06 89 GLN A CA 1
ATOM 737 C C . GLN A 1 89 ? -25.117 -0.957 -8.687 1.00 41.06 89 GLN A C 1
ATOM 739 O O . GLN A 1 89 ? -25.342 0.102 -8.091 1.00 41.06 89 GLN A O 1
ATOM 744 N N . PRO A 1 90 ? -24.498 -0.989 -9.880 1.00 37.22 90 PRO A N 1
ATOM 745 C CA . PRO A 1 90 ? -24.298 0.231 -10.641 1.00 37.22 90 PRO A CA 1
ATOM 746 C C . PRO A 1 90 ? -25.677 0.843 -10.855 1.00 37.22 90 PRO A C 1
ATOM 748 O O . PRO A 1 90 ? -26.601 0.145 -11.269 1.00 37.22 90 PRO A O 1
ATOM 751 N N . SER A 1 91 ? -25.817 2.115 -10.496 1.00 38.47 91 SER A N 1
ATOM 752 C CA . SER A 1 91 ? -27.053 2.885 -10.561 1.00 38.47 91 SER A CA 1
ATOM 753 C C . SER A 1 91 ? -27.640 2.836 -11.975 1.00 38.47 91 SER A C 1
ATOM 755 O O . SER A 1 91 ? -27.345 3.677 -12.821 1.00 38.47 91 SER A O 1
ATOM 757 N N . GLY A 1 92 ? -28.457 1.822 -12.248 1.00 35.53 92 GLY A N 1
ATOM 758 C CA . GLY A 1 92 ? -29.316 1.772 -13.415 1.00 35.53 92 GLY A CA 1
ATOM 759 C C . GLY A 1 92 ? -30.338 2.889 -13.288 1.00 35.53 92 GLY A C 1
ATOM 760 O O . GLY A 1 92 ? -30.887 3.114 -12.211 1.00 35.53 92 GLY A O 1
ATOM 761 N N . GLN A 1 93 ? -30.554 3.611 -14.383 1.00 35.84 93 GLN A N 1
ATOM 762 C CA . GLN A 1 93 ? -31.556 4.661 -14.520 1.00 35.84 93 GLN A CA 1
ATOM 763 C C . GLN A 1 93 ? -32.946 4.152 -14.108 1.00 35.84 93 GLN A C 1
ATOM 765 O O . GLN A 1 93 ? -33.719 3.670 -14.928 1.00 35.84 93 GLN A O 1
ATOM 770 N N . THR A 1 94 ? -33.308 4.298 -12.841 1.00 33.31 94 THR A N 1
ATOM 771 C CA . THR A 1 94 ? -34.706 4.458 -12.463 1.00 33.31 94 THR A CA 1
ATOM 772 C C . THR A 1 94 ? -35.006 5.943 -12.526 1.00 33.31 94 THR A C 1
ATOM 774 O O . THR A 1 94 ? -34.515 6.724 -11.714 1.00 33.31 94 THR A O 1
ATOM 777 N N . THR A 1 95 ? -35.802 6.334 -13.518 1.00 41.78 95 THR A N 1
ATOM 778 C CA . THR A 1 95 ? -36.556 7.589 -13.541 1.00 41.78 95 THR A CA 1
ATOM 779 C C . THR A 1 95 ? -37.320 7.736 -12.225 1.00 41.78 95 THR A C 1
ATOM 781 O O . THR A 1 95 ? -38.398 7.167 -12.061 1.00 41.78 95 THR A O 1
ATOM 784 N N . VAL A 1 96 ? -36.753 8.480 -11.277 1.00 37.28 96 VAL A N 1
ATOM 785 C CA . VAL A 1 96 ? -37.415 8.865 -10.028 1.00 37.28 96 VAL A CA 1
ATOM 786 C C . VAL A 1 96 ? -37.695 10.363 -10.085 1.00 37.28 96 VAL A C 1
ATOM 788 O O . VAL A 1 96 ? -36.816 11.171 -10.384 1.00 37.28 96 VAL A O 1
ATOM 791 N N . LYS A 1 97 ? -38.964 10.708 -9.847 1.00 32.12 97 LYS A N 1
ATOM 792 C CA . LYS A 1 97 ? -39.498 12.073 -9.800 1.00 32.12 97 LYS A CA 1
ATOM 793 C C . LYS A 1 97 ? -38.707 12.954 -8.815 1.00 32.12 97 LYS A C 1
ATOM 795 O O . LYS A 1 97 ? -38.383 12.492 -7.722 1.00 32.12 97 LYS A O 1
ATOM 800 N N . PRO A 1 98 ? -38.471 14.239 -9.136 1.00 38.03 98 PRO A N 1
ATOM 801 C CA . PRO A 1 98 ? -37.722 15.155 -8.285 1.00 38.03 98 PRO A CA 1
ATOM 802 C C . PRO A 1 98 ? -38.628 15.726 -7.188 1.00 38.03 98 PRO A C 1
ATOM 804 O O . PRO A 1 98 ? -39.100 16.853 -7.293 1.00 38.03 98 PRO A O 1
ATOM 807 N N . SER A 1 99 ? -38.939 14.948 -6.153 1.00 38.69 99 SER A N 1
ATOM 808 C CA . SER A 1 99 ? -39.624 15.446 -4.947 1.00 38.69 99 SER A CA 1
ATOM 809 C C . SER A 1 99 ? -39.398 14.505 -3.763 1.00 38.69 99 SER A C 1
ATOM 811 O O . SER A 1 99 ? -40.353 13.955 -3.246 1.00 38.69 99 SER A O 1
ATOM 813 N N . GLU A 1 100 ? -38.141 14.277 -3.372 1.00 32.47 100 GLU A N 1
ATOM 814 C CA . GLU A 1 100 ? -37.754 13.735 -2.054 1.00 32.47 100 GLU A CA 1
ATOM 815 C C . GLU A 1 100 ? -36.219 13.785 -1.936 1.00 32.47 100 GLU A C 1
ATOM 817 O O . GLU A 1 100 ? -35.492 12.853 -2.272 1.00 32.47 100 GLU A O 1
ATOM 822 N N . LEU A 1 101 ? -35.690 14.939 -1.520 1.00 39.00 101 LEU A N 1
ATOM 823 C CA . LEU A 1 101 ? -34.258 15.136 -1.289 1.00 39.00 101 LEU A CA 1
ATOM 824 C C . LEU A 1 101 ? -33.879 14.588 0.096 1.00 39.00 101 LEU A C 1
ATOM 826 O O . LEU A 1 101 ? -33.598 15.354 1.009 1.00 39.00 101 LEU A O 1
ATOM 830 N N . HIS A 1 102 ? -33.904 13.269 0.258 1.00 37.03 102 HIS A N 1
ATOM 831 C CA . HIS A 1 102 ? -33.179 12.536 1.300 1.00 37.03 102 HIS A CA 1
ATOM 832 C C . HIS A 1 102 ? -32.668 11.251 0.646 1.00 37.03 102 HIS A C 1
ATOM 834 O O . HIS A 1 102 ? -33.381 10.256 0.571 1.00 37.03 102 HIS A O 1
ATOM 840 N N . GLN A 1 103 ? -31.437 11.275 0.124 1.00 34.97 103 GLN A N 1
ATOM 841 C CA . GLN A 1 103 ? -30.766 10.036 -0.269 1.00 34.97 103 GLN A CA 1
ATOM 842 C C . GLN A 1 103 ? -30.622 9.159 0.986 1.00 34.97 103 GLN A C 1
ATOM 844 O O . GLN A 1 103 ? -29.967 9.592 1.940 1.00 34.97 103 GLN A O 1
ATOM 849 N N . PRO A 1 104 ? -31.207 7.949 1.033 1.00 34.62 104 PRO A N 1
ATOM 850 C CA . PRO A 1 104 ? -30.952 7.035 2.131 1.00 34.62 104 PRO A CA 1
ATOM 851 C C . PRO A 1 104 ? -29.474 6.643 2.083 1.00 34.62 104 PRO A C 1
ATOM 853 O O . PRO A 1 104 ? -28.948 6.207 1.056 1.00 34.62 104 PRO A O 1
ATOM 856 N N . SER A 1 105 ? -28.778 6.859 3.197 1.00 42.53 105 SER A N 1
ATOM 857 C CA . SER A 1 105 ? -27.342 6.636 3.288 1.00 42.53 105 SER A CA 1
ATOM 858 C C . SER A 1 105 ? -27.050 5.149 3.062 1.00 42.53 105 SER A C 1
ATOM 860 O O . SER A 1 105 ? -27.507 4.276 3.800 1.00 42.53 105 SER A O 1
ATOM 862 N N . LEU A 1 106 ? -26.231 4.831 2.057 1.00 44.19 106 LEU A N 1
ATOM 863 C CA . LEU A 1 106 ? -25.825 3.455 1.732 1.00 44.19 106 LEU A CA 1
ATOM 864 C C . LEU A 1 106 ? -24.973 2.790 2.846 1.00 44.19 106 LEU A C 1
ATOM 866 O O . LEU A 1 106 ? -24.409 1.707 2.669 1.00 44.19 106 LEU A O 1
ATOM 870 N N . PHE A 1 107 ? -24.800 3.452 3.994 1.00 49.16 107 PHE A N 1
ATOM 871 C CA . PHE A 1 107 ? -24.135 2.943 5.195 1.00 49.16 107 PHE A CA 1
ATOM 872 C C . PHE A 1 107 ? -25.115 2.487 6.291 1.00 49.16 107 PHE A C 1
ATOM 874 O O . PHE A 1 107 ? -24.670 1.873 7.259 1.00 49.16 107 PHE A O 1
ATOM 881 N N . GLN A 1 108 ? -26.424 2.730 6.152 1.00 48.62 108 GLN A N 1
ATOM 882 C CA . GLN A 1 108 ? -27.381 2.585 7.260 1.00 48.62 108 GLN A CA 1
ATOM 883 C C . GLN A 1 108 ? -27.769 1.155 7.660 1.00 48.62 108 GLN A C 1
ATOM 885 O O . GLN A 1 108 ? -28.349 0.988 8.726 1.00 48.62 108 GLN A O 1
ATOM 890 N N . SER A 1 109 ? -27.425 0.111 6.902 1.00 54.31 109 SER A N 1
ATOM 891 C CA . SER A 1 109 ? -27.904 -1.249 7.211 1.00 54.31 109 SER A CA 1
ATOM 892 C C . SER A 1 109 ? -26.828 -2.199 7.753 1.00 54.31 109 SER A C 1
ATOM 894 O O . SER A 1 109 ? -26.849 -3.384 7.430 1.00 54.31 109 SER A O 1
ATOM 896 N N . THR A 1 110 ? -25.885 -1.722 8.575 1.00 68.25 110 THR A N 1
ATOM 897 C CA . THR A 1 110 ? -25.068 -2.670 9.362 1.00 68.25 110 THR A CA 1
ATOM 898 C C . THR A 1 110 ? -25.843 -3.007 10.630 1.00 68.25 110 THR A C 1
ATOM 900 O O . THR A 1 110 ? -26.027 -2.135 11.479 1.00 68.25 110 THR A O 1
ATOM 903 N N . SER A 1 111 ? -26.345 -4.237 10.755 1.00 81.88 111 SER A N 1
ATOM 904 C CA . SER A 1 111 ? -27.152 -4.607 11.927 1.00 81.88 111 SER A CA 1
ATOM 905 C C . SER A 1 111 ? -26.303 -4.600 13.205 1.00 81.88 111 SER A C 1
ATOM 907 O O . SER A 1 111 ? -25.090 -4.818 13.157 1.00 81.88 111 SER A O 1
ATOM 909 N N . ALA A 1 112 ? -26.919 -4.391 14.373 1.00 84.56 112 ALA A N 1
ATOM 910 C CA . ALA A 1 112 ? -26.202 -4.440 15.653 1.00 84.56 112 ALA A CA 1
ATOM 911 C C . ALA A 1 112 ? -25.436 -5.768 15.838 1.00 84.56 112 ALA A C 1
ATOM 913 O O . ALA A 1 112 ? -24.302 -5.776 16.320 1.00 84.56 112 ALA A O 1
ATOM 914 N N . THR A 1 113 ? -26.019 -6.877 15.374 1.00 87.88 113 THR A N 1
ATOM 915 C CA . THR A 1 113 ? -25.398 -8.207 15.366 1.00 87.88 113 THR A CA 1
ATOM 916 C C . THR A 1 113 ? -24.147 -8.254 14.491 1.00 87.88 113 THR A C 1
ATOM 918 O O . THR A 1 113 ? -23.117 -8.774 14.918 1.00 87.88 113 THR A O 1
ATOM 921 N N . GLU A 1 114 ? -24.193 -7.674 13.289 1.00 89.19 114 GLU A N 1
ATOM 922 C CA . GLU A 1 114 ? -23.023 -7.596 12.408 1.00 89.19 114 GLU A CA 1
ATOM 923 C C . GLU A 1 114 ? -21.908 -6.748 13.016 1.00 89.19 114 GLU A C 1
ATOM 925 O O . GLU A 1 114 ? -20.741 -7.132 12.968 1.00 89.19 114 GLU A O 1
ATOM 930 N N . VAL A 1 115 ? -22.255 -5.611 13.620 1.00 90.12 115 VAL A N 1
ATOM 931 C CA . VAL A 1 115 ? -21.289 -4.738 14.299 1.00 90.12 115 VAL A CA 1
ATOM 932 C C . VAL A 1 115 ? -20.610 -5.491 15.440 1.00 90.12 115 VAL A C 1
ATOM 934 O O . VAL A 1 115 ? -19.383 -5.457 15.554 1.00 90.12 115 VAL A O 1
ATOM 937 N N . GLN A 1 116 ? -21.383 -6.223 16.244 1.00 91.06 116 GLN A N 1
ATOM 938 C CA . GLN A 1 116 ? -20.853 -7.030 17.338 1.00 91.06 116 GLN A CA 1
ATOM 939 C C . GLN A 1 116 ? -19.929 -8.145 16.832 1.00 91.06 116 GLN A C 1
ATOM 941 O O . GLN A 1 116 ? -18.843 -8.344 17.379 1.00 91.06 116 GLN A O 1
ATOM 946 N N . ALA A 1 117 ? -20.309 -8.834 15.754 1.00 93.25 117 ALA A N 1
ATOM 947 C CA . ALA A 1 117 ? -19.469 -9.844 15.118 1.00 93.25 117 ALA A CA 1
ATOM 948 C C . ALA A 1 117 ? -18.162 -9.235 14.576 1.00 93.25 117 ALA A C 1
ATOM 950 O O . ALA A 1 117 ? -17.081 -9.770 14.830 1.00 93.25 117 ALA A O 1
ATOM 951 N N . MET A 1 118 ? -18.224 -8.067 13.929 1.00 93.69 118 MET A N 1
ATOM 952 C CA . MET A 1 118 ? -17.043 -7.352 13.430 1.00 93.69 118 MET A CA 1
ATOM 953 C C . MET A 1 118 ? -16.145 -6.808 14.545 1.00 93.69 118 MET A C 1
ATOM 955 O O . MET A 1 118 ? -14.956 -6.621 14.302 1.00 93.69 118 MET A O 1
ATOM 959 N N . ARG A 1 119 ? -16.667 -6.586 15.758 1.00 94.25 119 ARG A N 1
ATOM 960 C CA . ARG A 1 119 ? -15.898 -6.200 16.959 1.00 94.25 119 ARG A CA 1
ATOM 961 C C . ARG A 1 119 ? -15.425 -7.387 17.803 1.00 94.25 119 ARG A C 1
ATOM 963 O O . ARG A 1 119 ? -14.728 -7.187 18.803 1.00 94.25 119 ARG A O 1
ATOM 970 N N . SER A 1 120 ? -15.794 -8.610 17.426 1.00 95.62 120 SER A N 1
ATOM 971 C CA . SER A 1 120 ? -15.454 -9.816 18.180 1.00 95.62 120 SER A CA 1
ATOM 972 C C . SER A 1 120 ? -13.940 -10.013 18.310 1.00 95.62 120 SER A C 1
ATOM 974 O O . SER A 1 120 ? -13.151 -9.574 17.471 1.00 95.62 120 SER A O 1
ATOM 976 N N . SER A 1 121 ? -13.523 -10.737 19.354 1.00 96.62 121 SER A N 1
ATOM 977 C CA . SER A 1 121 ? -12.116 -11.123 19.538 1.00 96.62 121 SER A CA 1
ATOM 978 C C . SER A 1 121 ? -11.568 -11.867 18.313 1.00 96.62 121 SER A C 1
ATOM 980 O O . SER A 1 121 ? -10.444 -11.614 17.889 1.00 96.62 121 SER A O 1
ATOM 982 N N . ARG A 1 122 ? -12.394 -12.703 17.670 1.00 96.38 122 ARG A N 1
ATOM 983 C CA . ARG A 1 122 ? -12.023 -13.417 16.445 1.00 96.38 122 ARG A CA 1
ATOM 984 C C . ARG A 1 122 ? -11.719 -12.463 15.287 1.00 96.38 122 ARG A C 1
ATOM 986 O O . ARG A 1 122 ? -10.662 -12.598 14.677 1.00 96.38 122 ARG A O 1
ATOM 993 N N . ALA A 1 123 ? -12.583 -11.479 15.024 1.00 95.69 123 ALA A N 1
ATOM 994 C CA . ALA A 1 123 ? -12.329 -10.463 13.997 1.00 95.69 123 ALA A CA 1
ATOM 995 C C . ALA A 1 123 ? -11.030 -9.689 14.268 1.00 95.69 123 ALA A C 1
ATOM 997 O O . ALA A 1 123 ? -10.202 -9.526 13.372 1.00 95.69 123 ALA A O 1
ATOM 998 N N . LYS A 1 124 ? -10.829 -9.270 15.524 1.00 96.88 124 LYS A N 1
ATOM 999 C CA . LYS A 1 124 ? -9.626 -8.555 15.979 1.00 96.88 124 LYS A CA 1
ATOM 1000 C C . LYS A 1 124 ? -8.355 -9.384 15.758 1.00 96.88 124 LYS A C 1
ATOM 1002 O O . LYS A 1 124 ? -7.368 -8.865 15.243 1.00 96.88 124 LYS A O 1
ATOM 1007 N N . THR A 1 125 ? -8.379 -10.670 16.106 1.00 97.75 125 THR A N 1
ATOM 1008 C CA . THR A 1 125 ? -7.245 -11.590 15.923 1.00 97.75 125 THR A CA 1
ATOM 1009 C C . THR A 1 125 ? -6.894 -11.778 14.452 1.00 97.75 125 THR A C 1
ATOM 1011 O O . THR A 1 125 ? -5.721 -11.673 14.103 1.00 97.75 125 THR A O 1
ATOM 1014 N N . VAL A 1 126 ? -7.891 -11.982 13.583 1.00 97.06 126 VAL A N 1
ATOM 1015 C CA . VAL A 1 126 ? -7.665 -12.122 12.134 1.00 97.06 126 VAL A CA 1
ATOM 1016 C C . VAL A 1 126 ? -7.034 -10.858 11.562 1.00 97.06 126 VAL A C 1
ATOM 1018 O O . VAL A 1 126 ? -6.000 -10.938 10.909 1.00 97.06 126 VAL A O 1
ATOM 1021 N N . ARG A 1 127 ? -7.584 -9.677 11.874 1.00 97.38 127 ARG A N 1
ATOM 1022 C CA . ARG A 1 127 ? -7.024 -8.406 11.392 1.00 97.38 127 ARG A CA 1
ATOM 1023 C C . ARG A 1 127 ? -5.583 -8.190 11.817 1.00 97.38 127 ARG A C 1
ATOM 1025 O O . ARG A 1 127 ? -4.764 -7.780 11.003 1.00 97.38 127 ARG A O 1
ATOM 1032 N N . ARG A 1 128 ? -5.270 -8.481 13.081 1.00 98.19 128 ARG A N 1
ATOM 1033 C CA . ARG A 1 128 ? -3.899 -8.383 13.590 1.00 98.19 128 ARG A CA 1
ATOM 1034 C C . ARG A 1 128 ? -2.970 -9.364 12.884 1.00 98.19 128 ARG A C 1
ATOM 1036 O O . ARG A 1 128 ? -1.882 -8.957 12.498 1.00 98.19 128 ARG A O 1
ATOM 1043 N N . GLY A 1 129 ? -3.388 -10.618 12.718 1.00 98.06 129 GLY A N 1
ATOM 1044 C CA . GLY A 1 129 ? -2.602 -11.653 12.044 1.00 98.06 129 GLY A CA 1
ATOM 1045 C C . GLY A 1 129 ? -2.267 -11.282 10.600 1.00 98.06 129 GLY A C 1
ATOM 1046 O O . GLY A 1 129 ? -1.095 -11.240 10.239 1.00 98.06 129 GLY A O 1
ATOM 1047 N N . GLU A 1 130 ? -3.279 -10.920 9.815 1.00 97.75 130 GLU A N 1
ATOM 1048 C CA . GLU A 1 130 ? -3.121 -10.532 8.408 1.00 97.75 130 GLU A CA 1
ATOM 1049 C C . GLU A 1 130 ? -2.298 -9.240 8.253 1.00 97.75 130 GLU A C 1
ATOM 1051 O O . GLU A 1 130 ? -1.391 -9.187 7.427 1.00 97.75 130 GLU A O 1
ATOM 1056 N N . LEU A 1 131 ? -2.538 -8.213 9.085 1.00 98.25 131 LEU A N 1
ATOM 1057 C CA . LEU A 1 131 ? -1.721 -6.992 9.065 1.00 98.25 131 LEU A CA 1
ATOM 1058 C C . LEU A 1 131 ? -0.263 -7.284 9.453 1.00 98.25 131 LEU A C 1
ATOM 1060 O O . LEU A 1 131 ? 0.652 -6.719 8.866 1.00 98.25 131 LEU A O 1
ATOM 1064 N N . THR A 1 132 ? -0.033 -8.183 10.413 1.00 98.31 132 THR A N 1
ATOM 1065 C CA . THR A 1 132 ? 1.324 -8.575 10.826 1.00 98.31 132 THR A CA 1
ATOM 1066 C C . THR A 1 132 ? 2.059 -9.281 9.690 1.00 98.31 132 THR A C 1
ATOM 1068 O O . THR A 1 132 ? 3.218 -8.966 9.434 1.00 98.31 132 THR A O 1
ATOM 1071 N N . ALA A 1 133 ? 1.388 -10.204 8.995 1.00 97.94 133 ALA A N 1
ATOM 1072 C CA . ALA A 1 133 ? 1.945 -10.884 7.829 1.00 97.94 133 ALA A CA 1
ATOM 1073 C C . ALA A 1 133 ? 2.295 -9.880 6.719 1.00 97.94 133 ALA A C 1
ATOM 1075 O O . ALA A 1 133 ? 3.438 -9.832 6.278 1.00 97.94 133 ALA A O 1
ATOM 1076 N N . PHE A 1 134 ? 1.366 -8.983 6.374 1.00 97.69 134 PHE A N 1
ATOM 1077 C CA . PHE A 1 134 ? 1.603 -7.950 5.365 1.00 97.69 134 PHE A CA 1
ATOM 1078 C C . PHE A 1 134 ? 2.791 -7.038 5.709 1.00 97.69 134 PHE A C 1
ATOM 1080 O O . PHE A 1 134 ? 3.640 -6.752 4.866 1.00 97.69 134 PHE A O 1
ATOM 1087 N N . LEU A 1 135 ? 2.882 -6.580 6.961 1.00 97.38 135 LEU A N 1
ATOM 1088 C CA . LEU A 1 135 ? 3.995 -5.740 7.406 1.00 97.38 135 LEU A CA 1
ATOM 1089 C C . LEU A 1 135 ? 5.325 -6.497 7.382 1.00 97.38 135 LEU A C 1
ATOM 1091 O O . LEU A 1 135 ? 6.345 -5.907 7.042 1.00 97.38 135 LEU A O 1
ATOM 1095 N N . LYS A 1 136 ? 5.335 -7.791 7.705 1.00 96.81 136 LYS A N 1
ATOM 1096 C CA . LYS A 1 136 ? 6.547 -8.610 7.613 1.00 96.81 136 LYS A CA 1
ATOM 1097 C C . LYS A 1 136 ? 7.081 -8.666 6.179 1.00 96.81 136 LYS A C 1
ATOM 1099 O O . LYS A 1 136 ? 8.294 -8.591 5.992 1.00 96.81 136 LYS A O 1
ATOM 1104 N N . ASP A 1 137 ? 6.186 -8.761 5.202 1.00 96.25 137 ASP A N 1
ATOM 1105 C CA . ASP A 1 137 ? 6.557 -8.932 3.799 1.00 96.25 137 ASP A CA 1
ATOM 1106 C C . ASP A 1 137 ? 6.934 -7.601 3.124 1.00 96.25 137 ASP A C 1
ATOM 1108 O O . ASP A 1 137 ? 7.840 -7.574 2.292 1.00 96.25 137 ASP A O 1
ATOM 1112 N N . TYR A 1 138 ? 6.304 -6.482 3.514 1.00 96.12 138 TYR A N 1
ATOM 1113 C CA . TYR A 1 138 ? 6.459 -5.196 2.815 1.00 96.12 138 TYR A CA 1
ATOM 1114 C C . TYR A 1 138 ? 7.059 -4.052 3.641 1.00 96.12 138 TYR A C 1
ATOM 1116 O O . TYR A 1 138 ? 7.568 -3.087 3.067 1.00 96.12 138 TYR A O 1
ATOM 1124 N N . ALA A 1 139 ? 7.050 -4.124 4.974 1.00 94.44 139 ALA A N 1
ATOM 1125 C CA . ALA A 1 139 ? 7.604 -3.083 5.843 1.00 94.44 139 ALA A CA 1
ATOM 1126 C C . ALA A 1 139 ? 9.087 -3.343 6.159 1.00 94.44 139 ALA A C 1
ATOM 1128 O O . ALA A 1 139 ? 9.500 -3.444 7.316 1.00 94.44 139 ALA A O 1
ATOM 1129 N N . SER A 1 140 ? 9.910 -3.406 5.110 1.00 92.31 140 SER A N 1
ATOM 1130 C CA . SER A 1 140 ? 11.371 -3.481 5.214 1.00 92.31 140 SER A CA 1
ATOM 1131 C C . SER A 1 140 ? 12.019 -2.122 4.945 1.00 92.31 140 SER A C 1
ATOM 1133 O O . SER A 1 140 ? 11.603 -1.386 4.052 1.00 92.31 140 SER A O 1
ATOM 1135 N N . LYS A 1 141 ? 13.107 -1.806 5.662 1.00 87.69 141 LYS A N 1
ATOM 1136 C CA . LYS A 1 141 ? 13.916 -0.600 5.397 1.00 87.69 141 LYS A CA 1
ATOM 1137 C C . LYS A 1 141 ? 14.527 -0.598 3.990 1.00 87.69 141 LYS A C 1
ATOM 1139 O O . LYS A 1 141 ? 14.776 0.470 3.446 1.00 87.69 141 LYS A O 1
ATOM 1144 N N . VAL A 1 142 ? 14.757 -1.783 3.418 1.00 89.44 142 VAL A N 1
ATOM 1145 C CA . VAL A 1 142 ? 15.329 -1.954 2.072 1.00 89.44 142 VAL A CA 1
ATOM 1146 C C . VAL A 1 142 ? 14.272 -1.725 0.989 1.00 89.44 142 VAL A C 1
ATOM 1148 O O . VAL A 1 142 ? 14.574 -1.197 -0.078 1.00 89.44 142 VAL A O 1
ATOM 1151 N N . MET A 1 143 ? 13.015 -2.081 1.263 1.00 87.06 143 MET A N 1
ATOM 1152 C CA . MET A 1 143 ? 11.911 -1.891 0.325 1.00 87.06 143 MET A CA 1
ATOM 1153 C C . MET A 1 143 ? 11.345 -0.484 0.471 1.00 87.06 143 MET A C 1
ATOM 1155 O O . MET A 1 143 ? 10.464 -0.241 1.286 1.00 87.06 143 MET A O 1
ATOM 1159 N N . ILE A 1 144 ? 11.869 0.457 -0.315 1.00 88.25 144 ILE A N 1
ATOM 1160 C CA . ILE A 1 144 ? 11.447 1.865 -0.262 1.00 88.25 144 ILE A CA 1
ATOM 1161 C C . ILE A 1 144 ? 10.071 2.058 -0.917 1.00 88.25 144 ILE A C 1
ATOM 1163 O O . ILE A 1 144 ? 9.279 2.860 -0.430 1.00 88.25 144 ILE A O 1
ATOM 1167 N N . GLY A 1 145 ? 9.764 1.284 -1.966 1.00 89.75 145 GLY A N 1
ATOM 1168 C CA . GLY A 1 145 ? 8.527 1.402 -2.749 1.00 89.75 145 GLY A CA 1
ATOM 1169 C C . GLY A 1 145 ? 7.244 1.398 -1.903 1.00 89.75 145 GLY A C 1
ATOM 1170 O O . GLY A 1 145 ? 6.494 2.362 -1.986 1.00 89.75 145 GLY A O 1
ATOM 1171 N N . PRO A 1 146 ? 6.998 0.389 -1.044 1.00 93.44 146 PRO A N 1
ATOM 1172 C CA . PRO A 1 146 ? 5.799 0.327 -0.197 1.00 93.44 146 PRO A CA 1
ATOM 1173 C C . PRO A 1 146 ? 5.725 1.355 0.944 1.00 93.44 146 PRO A C 1
ATOM 1175 O O . PRO A 1 146 ? 4.664 1.532 1.543 1.00 93.44 146 PRO A O 1
ATOM 1178 N N . GLN A 1 147 ? 6.830 2.015 1.313 1.00 90.69 147 GLN A N 1
ATOM 1179 C CA . GLN A 1 147 ? 6.871 2.839 2.531 1.00 90.69 147 GLN A CA 1
ATOM 1180 C C . GLN A 1 147 ? 5.889 4.017 2.528 1.00 90.69 147 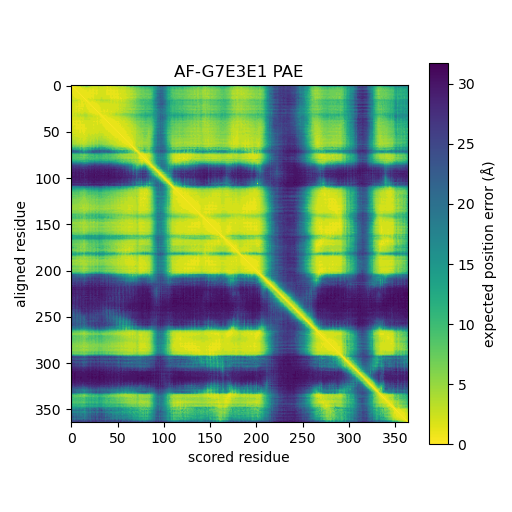GLN A C 1
ATOM 1182 O O . GLN A 1 147 ? 5.277 4.243 3.573 1.00 90.69 147 GLN A O 1
ATOM 1187 N N . PRO A 1 148 ? 5.692 4.765 1.422 1.00 89.44 148 PRO A N 1
ATOM 1188 C CA . PRO A 1 148 ? 4.686 5.817 1.376 1.00 89.44 148 PRO A CA 1
ATOM 1189 C C . PRO A 1 148 ? 3.281 5.287 1.678 1.00 89.44 148 PRO A C 1
ATOM 1191 O O . PRO A 1 148 ? 2.613 5.839 2.545 1.00 89.44 148 PRO A O 1
ATOM 1194 N N . PHE A 1 149 ? 2.877 4.167 1.065 1.00 93.44 149 PHE A N 1
ATOM 1195 C CA . PHE A 1 149 ? 1.595 3.514 1.352 1.00 93.44 149 PHE A CA 1
ATOM 1196 C C . PHE A 1 149 ? 1.457 3.152 2.836 1.00 93.44 149 PHE A C 1
ATOM 1198 O O . PHE A 1 149 ? 0.452 3.469 3.469 1.00 93.44 149 PHE A O 1
ATOM 1205 N N . LEU A 1 150 ? 2.486 2.521 3.410 1.00 94.38 150 LEU A N 1
ATOM 1206 C CA . LEU A 1 150 ? 2.488 2.092 4.810 1.00 94.38 150 LEU A CA 1
ATOM 1207 C C . LEU A 1 150 ? 2.397 3.270 5.785 1.00 94.38 150 LEU A C 1
ATOM 1209 O O . LEU A 1 150 ? 1.679 3.189 6.781 1.00 94.38 150 LEU A O 1
ATOM 1213 N N . ARG A 1 151 ? 3.105 4.367 5.497 1.00 91.56 151 ARG A N 1
ATOM 1214 C CA . ARG A 1 151 ? 3.059 5.599 6.295 1.00 91.56 151 ARG A CA 1
ATOM 1215 C C . ARG A 1 151 ? 1.691 6.265 6.220 1.00 91.56 151 ARG A C 1
ATOM 1217 O O . ARG A 1 151 ? 1.164 6.655 7.257 1.00 91.56 151 ARG A O 1
ATOM 1224 N N . SER A 1 152 ? 1.097 6.357 5.032 1.00 91.50 152 SER A N 1
ATOM 1225 C CA . SER A 1 152 ? -0.247 6.915 4.865 1.00 91.50 152 SER A CA 1
ATOM 1226 C C . SER A 1 152 ? -1.306 6.042 5.550 1.00 91.50 152 SER A C 1
ATOM 1228 O O . SER A 1 152 ? -2.151 6.571 6.269 1.00 91.50 152 SER A O 1
ATOM 1230 N N . LEU A 1 153 ? -1.211 4.710 5.445 1.00 95.00 153 LEU A N 1
ATOM 1231 C CA . LEU A 1 153 ? -2.089 3.788 6.173 1.00 95.00 153 LEU A CA 1
ATOM 1232 C C . LEU A 1 153 ? -1.959 3.969 7.693 1.00 95.00 153 LEU A C 1
ATOM 1234 O O . LEU A 1 153 ? -2.971 4.080 8.386 1.00 95.00 153 LEU A O 1
ATOM 1238 N N . PHE A 1 154 ? -0.731 4.040 8.217 1.00 93.81 154 PHE A N 1
ATOM 1239 C CA . PHE A 1 154 ? -0.489 4.339 9.630 1.00 93.81 154 PHE A CA 1
ATOM 1240 C C . PHE A 1 154 ? -1.134 5.671 10.031 1.00 93.81 154 PHE A C 1
ATOM 1242 O O . PHE A 1 154 ? -1.844 5.729 11.032 1.00 93.81 154 PHE A O 1
ATOM 1249 N N . ALA A 1 155 ? -0.939 6.723 9.231 1.00 90.56 155 ALA A N 1
ATOM 1250 C CA . ALA A 1 155 ? -1.473 8.051 9.506 1.00 90.56 155 ALA A CA 1
ATOM 1251 C C . ALA A 1 155 ? -3.008 8.070 9.545 1.00 90.56 155 ALA A C 1
ATOM 1253 O O . ALA A 1 155 ? -3.571 8.617 10.488 1.00 90.56 155 ALA A O 1
ATOM 1254 N N . VAL A 1 156 ? -3.695 7.430 8.592 1.00 93.12 156 VAL A N 1
ATOM 1255 C CA . VAL A 1 156 ? -5.168 7.332 8.589 1.00 93.12 156 VAL A CA 1
ATOM 1256 C C . VAL A 1 156 ? -5.671 6.622 9.845 1.00 93.12 156 VAL A C 1
ATOM 1258 O O . VAL A 1 156 ? -6.599 7.094 10.502 1.00 93.12 156 VAL A O 1
ATOM 1261 N N . LEU A 1 157 ? -5.049 5.500 10.217 1.00 94.00 157 LEU A N 1
ATOM 1262 C CA . LEU A 1 157 ? -5.436 4.763 11.420 1.00 94.00 157 LEU A CA 1
ATOM 1263 C C . LEU A 1 157 ? -5.163 5.578 12.693 1.00 94.00 157 LEU A C 1
ATOM 1265 O O . LEU A 1 157 ? -6.003 5.590 13.591 1.00 94.00 157 LEU A O 1
ATOM 1269 N N . ALA A 1 158 ? -4.033 6.286 12.759 1.00 91.19 158 ALA A N 1
ATOM 1270 C CA . ALA A 1 158 ? -3.657 7.134 13.886 1.00 91.19 158 ALA A CA 1
ATOM 1271 C C . ALA A 1 158 ? -4.599 8.332 14.031 1.00 91.19 158 ALA A C 1
ATOM 1273 O O . ALA A 1 158 ? -5.157 8.542 15.106 1.00 91.19 158 ALA A O 1
ATOM 1274 N N . LEU A 1 159 ? -4.859 9.065 12.948 1.00 89.31 159 LEU A N 1
ATOM 1275 C CA . LEU A 1 159 ? -5.772 10.207 12.946 1.00 89.31 159 LEU A CA 1
ATOM 1276 C C . LEU A 1 159 ? -7.199 9.799 13.330 1.00 89.31 159 LEU A C 1
ATOM 1278 O O . LEU A 1 159 ? -7.877 10.550 14.021 1.00 89.31 159 LEU A O 1
ATOM 1282 N N . GLN A 1 160 ? -7.657 8.592 12.976 1.00 91.56 160 GLN A N 1
ATOM 1283 C CA . GLN A 1 160 ? -8.978 8.127 13.410 1.00 91.56 160 GLN A CA 1
ATOM 1284 C C . GLN A 1 160 ? -9.063 7.938 14.935 1.00 91.56 160 GLN A C 1
ATOM 1286 O O . GLN A 1 160 ? -10.160 7.983 15.501 1.00 91.56 160 GLN A O 1
ATOM 1291 N N . THR A 1 161 ? -7.938 7.696 15.615 1.00 89.69 161 THR A N 1
ATOM 1292 C CA . THR A 1 161 ? -7.927 7.542 17.078 1.00 89.69 161 THR A CA 1
ATOM 1293 C C . THR A 1 161 ? -8.044 8.872 17.812 1.00 89.69 161 THR A C 1
ATOM 1295 O O . THR A 1 161 ? -8.450 8.869 18.977 1.00 89.69 161 THR A O 1
ATOM 1298 N N . THR A 1 162 ? -7.736 9.988 17.145 1.00 85.94 162 THR A N 1
ATOM 1299 C CA . THR A 1 162 ? -7.823 11.323 17.734 1.00 85.94 162 THR A CA 1
ATOM 1300 C C . THR A 1 162 ? -9.261 11.835 17.734 1.00 85.94 162 THR A C 1
ATOM 1302 O O . THR A 1 162 ? -10.120 11.387 16.971 1.00 85.94 162 THR A O 1
ATOM 1305 N N . ASP A 1 163 ? -9.530 12.812 18.599 1.00 79.69 163 ASP A N 1
ATOM 1306 C CA . ASP A 1 163 ? -10.815 13.515 18.626 1.00 79.69 163 ASP A CA 1
ATOM 1307 C C . ASP A 1 163 ? -10.884 14.656 17.580 1.00 79.69 163 ASP A C 1
ATOM 1309 O O . ASP A 1 163 ? -11.923 15.300 17.447 1.00 79.69 163 ASP A O 1
ATOM 1313 N N . SER A 1 164 ? -9.823 14.875 16.785 1.00 79.06 164 SER A N 1
ATOM 1314 C CA . SER A 1 164 ? -9.699 15.992 15.826 1.00 79.06 164 SER A CA 1
ATOM 1315 C C . SER A 1 164 ? -10.771 15.985 14.730 1.00 79.06 164 SER A C 1
ATOM 1317 O O . SER A 1 164 ? -11.135 17.035 14.205 1.00 79.06 164 SER A O 1
ATOM 1319 N N . TYR A 1 165 ? -11.295 14.805 14.392 1.00 80.06 165 TYR A N 1
ATOM 1320 C CA . TYR A 1 165 ? -12.350 14.615 13.390 1.00 80.06 165 TYR A CA 1
ATOM 1321 C C . TYR A 1 165 ? -13.716 14.282 14.020 1.00 80.06 165 TYR A C 1
ATOM 1323 O O . TYR A 1 165 ? -14.679 13.942 13.325 1.00 80.06 165 TYR A O 1
ATOM 1331 N N . GLY A 1 166 ? -13.816 14.403 15.349 1.00 86.06 166 GLY A N 1
ATOM 1332 C CA . GLY A 1 166 ? -15.033 14.183 16.118 1.00 86.06 166 GLY A CA 1
ATOM 1333 C C . GLY A 1 166 ? -15.629 12.790 15.910 1.00 86.06 166 GLY A C 1
ATOM 1334 O O . GLY A 1 166 ? -14.984 11.765 16.124 1.00 86.06 166 GLY A O 1
ATOM 1335 N N . GLN A 1 167 ? -16.902 12.764 15.517 1.00 88.38 167 GLN A N 1
ATOM 1336 C CA . GLN A 1 167 ? -17.676 11.539 15.300 1.00 88.38 167 GLN A CA 1
ATOM 1337 C C . GLN A 1 167 ? -17.545 10.985 13.883 1.00 88.38 167 GLN A C 1
ATOM 1339 O O . GLN A 1 167 ? -18.163 9.971 13.586 1.00 88.38 167 GLN A O 1
ATOM 1344 N N . ARG A 1 168 ? -16.789 11.625 12.986 1.00 91.75 168 ARG A N 1
ATOM 1345 C CA . ARG A 1 168 ? -16.738 11.216 11.578 1.00 91.75 168 ARG A CA 1
ATOM 1346 C C . ARG A 1 168 ? -15.680 10.143 11.334 1.00 91.75 168 ARG A C 1
ATOM 1348 O O . ARG A 1 168 ? -14.610 10.130 11.946 1.00 91.75 168 ARG A O 1
ATOM 1355 N N . CYS A 1 169 ? -15.987 9.236 10.417 1.00 92.75 169 CYS A N 1
ATOM 1356 C CA . CYS A 1 169 ? -15.012 8.328 9.835 1.00 92.75 169 CYS A CA 1
ATOM 1357 C C . CYS A 1 169 ? -14.079 9.103 8.910 1.00 92.75 169 CYS A C 1
ATOM 1359 O O . CYS A 1 169 ? -14.506 10.038 8.227 1.00 92.75 169 CYS A O 1
ATOM 1361 N N . LEU A 1 170 ? -12.821 8.690 8.855 1.00 93.31 170 LEU A N 1
ATOM 1362 C CA . LEU A 1 170 ? -11.863 9.223 7.905 1.00 93.31 170 LEU A CA 1
ATOM 1363 C C . LEU A 1 170 ? -12.047 8.605 6.526 1.00 93.31 170 LEU A C 1
ATOM 1365 O O . LEU A 1 170 ? -12.345 7.417 6.370 1.00 93.31 170 LEU A O 1
ATOM 1369 N N . GLN A 1 171 ? -11.845 9.461 5.540 1.00 93.69 171 GLN A N 1
ATOM 1370 C CA . GLN A 1 171 ? -11.719 9.135 4.141 1.00 93.69 171 GLN A CA 1
ATOM 1371 C C . GLN A 1 171 ? -10.256 9.303 3.736 1.00 93.69 171 GLN A C 1
ATOM 1373 O O . GLN A 1 171 ? -9.592 10.247 4.166 1.00 93.69 171 GLN A O 1
ATOM 1378 N N . TRP A 1 172 ? -9.769 8.379 2.919 1.00 93.75 172 TRP A N 1
ATOM 1379 C CA . TRP A 1 172 ? -8.430 8.388 2.363 1.00 93.75 172 TRP A CA 1
ATOM 1380 C C . TRP A 1 172 ? -8.508 8.231 0.851 1.00 93.75 172 TRP A C 1
ATOM 1382 O O . TRP A 1 172 ? -8.893 7.175 0.352 1.00 93.75 172 TRP A O 1
ATOM 1392 N N . ASP A 1 173 ? -8.159 9.287 0.133 1.00 91.81 173 ASP A N 1
ATOM 1393 C CA . ASP A 1 173 ? -8.083 9.276 -1.318 1.00 91.81 173 ASP A CA 1
ATOM 1394 C C . ASP A 1 173 ? -6.653 8.917 -1.731 1.00 91.81 173 ASP A C 1
ATOM 1396 O O . ASP A 1 173 ? -5.703 9.572 -1.309 1.00 91.81 173 ASP A O 1
ATOM 1400 N N . ILE A 1 174 ? -6.486 7.854 -2.512 1.00 90.00 174 ILE A N 1
ATOM 1401 C CA . ILE A 1 174 ? -5.186 7.295 -2.902 1.00 90.00 174 ILE A CA 1
ATOM 1402 C C . ILE A 1 174 ? -5.081 7.329 -4.417 1.00 90.00 174 ILE A C 1
ATOM 1404 O O . ILE A 1 174 ? -6.007 6.899 -5.101 1.00 90.00 174 ILE A O 1
ATOM 1408 N N . ASP A 1 175 ? -3.952 7.791 -4.941 1.00 87.69 175 ASP A N 1
ATOM 1409 C CA . ASP A 1 175 ? -3.649 7.625 -6.361 1.00 87.69 175 ASP A CA 1
ATOM 1410 C C . ASP A 1 175 ? -3.401 6.139 -6.682 1.00 87.69 175 ASP A C 1
ATOM 1412 O O . ASP A 1 175 ? -2.587 5.482 -6.023 1.00 87.69 175 ASP A O 1
ATOM 1416 N N . ASP A 1 176 ? -4.075 5.598 -7.702 1.00 86.81 176 ASP A N 1
ATOM 1417 C CA . ASP A 1 176 ? -3.858 4.225 -8.171 1.00 86.81 176 ASP A CA 1
ATOM 1418 C C . ASP A 1 176 ? -2.370 3.946 -8.514 1.00 86.81 176 ASP A C 1
ATOM 1420 O O . ASP A 1 176 ? -1.911 2.807 -8.375 1.00 86.81 176 ASP A O 1
ATOM 1424 N N . ALA A 1 177 ? -1.583 4.976 -8.865 1.00 85.12 177 ALA A N 1
ATOM 1425 C CA . ALA A 1 177 ? -0.135 4.885 -9.077 1.00 85.12 177 ALA A CA 1
ATOM 1426 C C . ALA A 1 177 ? 0.613 4.282 -7.878 1.00 85.12 177 ALA A C 1
ATOM 1428 O O . ALA A 1 177 ? 1.576 3.539 -8.064 1.00 85.12 177 ALA A O 1
ATOM 1429 N N . VAL A 1 178 ? 0.134 4.503 -6.648 1.00 88.12 178 VAL A N 1
ATOM 1430 C CA . VAL A 1 178 ? 0.722 3.902 -5.441 1.00 88.12 178 VAL A CA 1
ATOM 1431 C C . VAL A 1 178 ? 0.725 2.385 -5.532 1.00 88.12 178 VAL A C 1
ATOM 1433 O O . VAL A 1 178 ? 1.705 1.749 -5.168 1.00 88.12 178 VAL A O 1
ATOM 1436 N N . PHE A 1 179 ? -0.342 1.780 -6.041 1.00 88.12 179 PHE A N 1
ATOM 1437 C CA . PHE A 1 179 ? -0.415 0.328 -6.171 1.00 88.12 179 PHE A CA 1
ATOM 1438 C C . PHE A 1 179 ? 0.385 -0.170 -7.376 1.00 88.12 179 PHE A C 1
ATOM 1440 O O . PHE A 1 179 ? 0.966 -1.252 -7.329 1.00 88.12 179 PHE A O 1
ATOM 1447 N N . ILE A 1 180 ? 0.447 0.624 -8.445 1.00 85.00 180 ILE A N 1
ATOM 1448 C CA . ILE A 1 180 ? 1.106 0.242 -9.695 1.00 85.00 180 ILE A CA 1
ATOM 1449 C C . ILE A 1 180 ? 2.638 0.309 -9.567 1.00 85.00 180 ILE A C 1
ATOM 1451 O O . ILE A 1 180 ? 3.341 -0.567 -10.083 1.00 85.00 180 ILE A O 1
ATOM 1455 N N . GLU A 1 181 ? 3.168 1.309 -8.862 1.00 84.31 181 GLU A N 1
ATOM 1456 C CA . GLU A 1 181 ? 4.605 1.596 -8.767 1.00 84.31 181 GLU A CA 1
ATOM 1457 C C . GLU A 1 181 ? 5.285 0.955 -7.544 1.00 84.31 181 GLU A C 1
ATOM 1459 O O . GLU A 1 181 ? 6.463 0.591 -7.609 1.00 84.31 181 GLU A O 1
ATOM 1464 N N . ALA A 1 182 ? 4.570 0.763 -6.429 1.00 77.88 182 ALA A N 1
ATOM 1465 C CA . ALA A 1 182 ? 5.177 0.476 -5.125 1.00 77.88 182 ALA A CA 1
ATOM 1466 C C . ALA A 1 182 ? 5.553 -0.998 -4.872 1.00 77.88 182 ALA A C 1
ATOM 1468 O O . ALA A 1 182 ? 5.190 -1.556 -3.846 1.00 77.88 182 ALA A O 1
ATOM 1469 N N . SER A 1 183 ? 6.382 -1.606 -5.728 1.00 78.81 183 SER A N 1
ATOM 1470 C CA . SER A 1 183 ? 6.874 -3.005 -5.624 1.00 78.81 183 SER A CA 1
ATOM 1471 C C . SER A 1 183 ? 6.065 -4.064 -6.393 1.00 78.81 183 SER A C 1
ATOM 1473 O O . SER A 1 183 ? 6.200 -5.263 -6.134 1.00 78.81 183 SER A O 1
ATOM 1475 N N . GLY A 1 184 ? 5.298 -3.642 -7.401 1.00 84.31 184 GLY A N 1
ATOM 1476 C CA . GLY A 1 184 ? 4.728 -4.522 -8.426 1.00 84.31 184 GLY A CA 1
ATOM 1477 C C . GLY A 1 184 ? 3.379 -5.159 -8.075 1.00 84.31 184 GLY A C 1
ATOM 1478 O O . GLY A 1 184 ? 2.779 -4.890 -7.037 1.00 84.31 184 GLY A O 1
ATOM 1479 N N . ALA A 1 185 ? 2.891 -6.029 -8.965 1.00 86.31 185 ALA A N 1
ATOM 1480 C CA . ALA A 1 185 ? 1.518 -6.544 -8.927 1.00 86.31 185 ALA A CA 1
ATOM 1481 C C . ALA A 1 185 ? 1.177 -7.382 -7.681 1.00 86.31 185 ALA A C 1
ATOM 1483 O O . ALA A 1 185 ? 0.028 -7.387 -7.239 1.00 86.31 185 ALA A O 1
ATOM 1484 N N . ALA A 1 186 ? 2.160 -8.077 -7.095 1.00 90.69 186 ALA A N 1
ATOM 1485 C CA . ALA A 1 186 ? 1.969 -8.812 -5.844 1.00 90.69 186 ALA A CA 1
ATOM 1486 C C . ALA A 1 186 ? 1.646 -7.858 -4.684 1.00 90.69 186 ALA A C 1
ATOM 1488 O O . ALA A 1 186 ? 0.659 -8.058 -3.985 1.00 90.69 186 ALA A O 1
ATOM 1489 N N . PHE A 1 187 ? 2.408 -6.764 -4.558 1.00 93.25 187 PHE A N 1
ATOM 1490 C CA . PHE A 1 187 ? 2.126 -5.737 -3.559 1.00 93.25 187 PHE A CA 1
ATOM 1491 C C . PHE A 1 187 ? 0.746 -5.112 -3.773 1.00 93.25 187 PHE A C 1
ATOM 1493 O O . PHE A 1 187 ? -0.026 -5.020 -2.826 1.00 93.25 187 PHE A O 1
ATOM 1500 N N . ALA A 1 188 ? 0.408 -4.730 -5.009 1.00 91.88 188 ALA A N 1
ATOM 1501 C CA . ALA A 1 188 ? -0.891 -4.137 -5.327 1.00 91.88 188 ALA A CA 1
ATOM 1502 C C . ALA A 1 188 ? -2.061 -5.019 -4.855 1.00 91.88 188 ALA A C 1
ATOM 1504 O O . ALA A 1 188 ? -2.998 -4.552 -4.207 1.00 91.88 188 ALA A O 1
ATOM 1505 N N . ARG A 1 189 ? -1.966 -6.318 -5.150 1.00 91.94 189 ARG A N 1
ATOM 1506 C CA . ARG A 1 189 ? -2.926 -7.353 -4.760 1.00 91.94 189 ARG A CA 1
ATOM 1507 C C . ARG A 1 189 ? -3.059 -7.466 -3.243 1.00 91.94 189 ARG A C 1
ATOM 1509 O O . ARG A 1 189 ? -4.167 -7.400 -2.712 1.00 91.94 189 ARG A O 1
ATOM 1516 N N . ASP A 1 190 ? -1.938 -7.597 -2.547 1.00 94.19 190 ASP A N 1
ATOM 1517 C CA . ASP A 1 190 ? -1.932 -7.801 -1.101 1.00 94.19 190 ASP A CA 1
ATOM 1518 C C . ASP A 1 190 ? -2.340 -6.531 -0.347 1.00 94.19 190 ASP A C 1
ATOM 1520 O O . ASP A 1 190 ? -3.036 -6.607 0.665 1.00 94.19 190 ASP A O 1
ATOM 1524 N N . ALA A 1 191 ? -2.003 -5.353 -0.877 1.00 94.81 191 ALA A N 1
ATOM 1525 C CA . ALA A 1 191 ? -2.424 -4.067 -0.340 1.00 94.81 191 ALA A CA 1
ATOM 1526 C C . ALA A 1 191 ? -3.941 -3.873 -0.487 1.00 94.81 191 ALA A C 1
ATOM 1528 O O . ALA A 1 191 ? -4.606 -3.515 0.486 1.00 94.81 191 ALA A O 1
ATOM 1529 N N . LEU A 1 192 ? -4.517 -4.170 -1.659 1.00 92.75 192 LEU A N 1
ATOM 1530 C CA . LEU A 1 192 ? -5.971 -4.132 -1.858 1.00 92.75 192 LEU A CA 1
ATOM 1531 C C . LEU A 1 192 ? -6.696 -5.131 -0.948 1.00 92.75 192 LEU A C 1
ATOM 1533 O O . LEU A 1 192 ? -7.680 -4.767 -0.297 1.00 92.75 192 LEU A O 1
ATOM 1537 N N . ARG A 1 193 ? -6.175 -6.360 -0.833 1.00 93.12 193 ARG A N 1
ATOM 1538 C CA . ARG A 1 193 ? -6.676 -7.367 0.113 1.00 93.12 193 ARG A CA 1
ATOM 1539 C C . ARG A 1 193 ? -6.637 -6.842 1.546 1.00 93.12 193 ARG A C 1
ATOM 1541 O O . ARG A 1 193 ? -7.621 -6.970 2.275 1.00 93.12 193 ARG A O 1
ATOM 1548 N N . LEU A 1 194 ? -5.525 -6.241 1.965 1.00 95.81 194 LEU A N 1
ATOM 1549 C CA . LEU A 1 194 ? -5.394 -5.686 3.306 1.00 95.81 194 LEU A CA 1
ATOM 1550 C C . LEU A 1 194 ? -6.430 -4.581 3.541 1.00 95.81 194 LEU A C 1
ATOM 1552 O O . LEU A 1 194 ? -7.161 -4.634 4.529 1.00 95.81 194 LEU A O 1
ATOM 1556 N N . LEU A 1 195 ? -6.528 -3.597 2.645 1.00 94.69 195 LEU A N 1
ATOM 1557 C CA . LEU A 1 195 ? -7.443 -2.471 2.822 1.00 94.69 195 LEU A CA 1
ATOM 1558 C C . LEU A 1 195 ? -8.901 -2.931 2.856 1.00 94.69 195 LEU A C 1
ATOM 1560 O O . LEU A 1 195 ? -9.615 -2.636 3.816 1.00 94.69 195 LEU A O 1
ATOM 1564 N N . VAL A 1 196 ? -9.342 -3.670 1.842 1.00 91.88 196 VAL A N 1
ATOM 1565 C CA . VAL A 1 196 ? -10.764 -3.969 1.636 1.00 91.88 196 VAL A CA 1
ATOM 1566 C C . VAL A 1 196 ? -11.194 -5.230 2.380 1.00 91.88 196 VAL A C 1
ATOM 1568 O O . VAL A 1 196 ? -12.231 -5.236 3.043 1.00 91.88 196 VAL A O 1
ATOM 1571 N N . SER A 1 197 ? -10.402 -6.299 2.332 1.00 90.88 197 SER A N 1
ATOM 1572 C CA . SER A 1 197 ? -10.817 -7.603 2.859 1.00 90.88 197 SER A CA 1
ATOM 1573 C C . SER A 1 197 ? -10.489 -7.800 4.338 1.00 90.88 197 SER A C 1
ATOM 1575 O O . SER A 1 197 ? -11.236 -8.493 5.040 1.00 90.88 197 SER A O 1
ATOM 1577 N N . VAL A 1 198 ? -9.387 -7.208 4.808 1.00 94.44 198 VAL A N 1
ATOM 1578 C CA . VAL A 1 198 ? -8.882 -7.367 6.180 1.00 94.44 198 VAL A CA 1
ATOM 1579 C C . VAL A 1 198 ? -9.315 -6.198 7.061 1.00 94.44 198 VAL A C 1
ATOM 1581 O O . VAL A 1 198 ? -10.088 -6.385 7.998 1.00 94.44 198 VAL A O 1
ATOM 1584 N N . ILE A 1 199 ? -8.847 -4.983 6.770 1.00 95.25 199 ILE A N 1
ATOM 1585 C CA . ILE A 1 199 ? -9.216 -3.787 7.537 1.00 95.25 199 ILE A CA 1
ATOM 1586 C C . ILE A 1 199 ? -10.700 -3.463 7.308 1.00 95.25 199 ILE A C 1
ATOM 1588 O O . ILE A 1 199 ? -11.433 -3.126 8.240 1.00 95.25 199 ILE A O 1
ATOM 1592 N N . GLY A 1 200 ? -11.189 -3.672 6.087 1.00 91.81 200 GLY A N 1
ATOM 1593 C CA . GLY A 1 200 ? -12.602 -3.513 5.763 1.00 91.81 200 GLY A CA 1
ATOM 1594 C C . GLY A 1 200 ? -12.953 -2.145 5.197 1.00 91.81 200 GLY A C 1
ATOM 1595 O O . GLY A 1 200 ? -14.142 -1.813 5.186 1.00 91.81 200 GLY A O 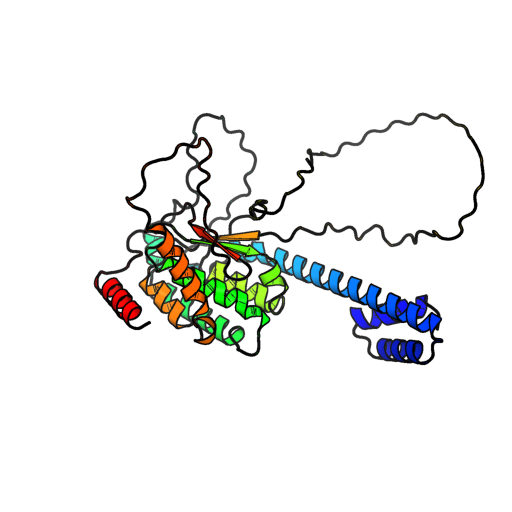1
ATOM 1596 N N . PHE A 1 201 ? -11.961 -1.351 4.765 1.00 92.81 201 PHE A N 1
ATOM 1597 C CA . PHE A 1 201 ? -12.193 -0.068 4.108 1.00 92.81 201 PHE A CA 1
ATOM 1598 C C . PHE A 1 201 ? -13.267 -0.220 3.036 1.00 92.81 201 PHE A C 1
ATOM 1600 O O . PHE A 1 201 ? -13.248 -1.152 2.229 1.00 92.81 201 PHE A O 1
ATOM 1607 N N . ARG A 1 202 ? -14.217 0.714 3.022 1.00 88.81 202 ARG A N 1
ATOM 1608 C CA . ARG A 1 202 ? -15.155 0.803 1.913 1.00 88.81 202 ARG A CA 1
ATOM 1609 C C . ARG A 1 202 ? -14.476 1.577 0.796 1.00 88.81 202 ARG A C 1
ATOM 1611 O O . ARG A 1 202 ? -14.276 2.781 0.922 1.00 88.81 202 ARG A O 1
ATOM 1618 N N . MET A 1 203 ? -14.157 0.871 -0.275 1.00 89.25 203 MET A N 1
ATOM 1619 C CA . MET A 1 203 ? -13.769 1.480 -1.535 1.00 89.25 203 MET A CA 1
ATOM 1620 C C . MET A 1 203 ? -15.010 2.125 -2.159 1.00 89.25 203 MET A C 1
ATOM 1622 O O . MET A 1 203 ? -16.052 1.477 -2.271 1.00 89.25 203 MET A O 1
ATOM 1626 N N . GLN A 1 204 ? -14.937 3.412 -2.478 1.00 83.88 204 GLN A N 1
ATOM 1627 C CA . GLN A 1 204 ? -15.957 4.092 -3.271 1.00 83.88 204 GLN A CA 1
ATOM 1628 C C . GLN A 1 204 ? -15.548 4.055 -4.743 1.00 83.88 204 GLN A C 1
ATOM 1630 O O . GLN A 1 204 ? -14.355 4.014 -5.064 1.00 83.88 204 GLN A O 1
ATOM 1635 N N . SER A 1 205 ? -16.538 4.061 -5.638 1.00 67.69 205 SER A N 1
ATOM 1636 C CA . SER A 1 205 ? -16.281 4.200 -7.069 1.00 67.69 205 SER A CA 1
ATOM 1637 C C . SER A 1 205 ? -15.447 5.460 -7.310 1.00 67.69 205 SER A C 1
ATOM 1639 O O . SER A 1 205 ? -15.689 6.475 -6.648 1.00 67.69 205 SER A O 1
ATOM 1641 N N . PRO A 1 206 ? -14.454 5.401 -8.212 1.00 64.19 206 PRO A N 1
ATOM 1642 C CA . PRO A 1 206 ? -13.580 6.532 -8.455 1.00 64.19 206 PRO A CA 1
ATOM 1643 C C . PRO A 1 206 ? -14.432 7.732 -8.853 1.00 64.19 206 PRO A C 1
ATOM 1645 O O . PRO A 1 206 ? -15.207 7.686 -9.810 1.00 64.19 206 PRO A O 1
ATOM 1648 N N . SER A 1 207 ? -14.322 8.795 -8.068 1.00 54.22 207 SER A N 1
ATOM 1649 C CA . SER A 1 207 ? -14.928 10.067 -8.420 1.00 54.22 207 SER A CA 1
ATOM 1650 C C . SER A 1 207 ? -14.013 10.703 -9.459 1.00 54.22 207 SER A C 1
ATOM 1652 O O . SER A 1 207 ? -12.813 10.799 -9.220 1.00 54.22 207 SER A O 1
ATOM 1654 N N . LEU A 1 208 ? -14.547 11.220 -10.567 1.00 54.12 208 LEU A N 1
ATOM 1655 C CA . LEU A 1 208 ? -13.794 12.092 -11.489 1.00 54.12 208 LEU A CA 1
ATOM 1656 C C . LEU A 1 208 ? -13.402 13.438 -10.841 1.00 54.12 208 LEU A C 1
ATOM 1658 O O . LEU A 1 208 ? -13.065 14.394 -11.535 1.00 54.12 208 LEU A O 1
ATOM 1662 N N . HIS A 1 209 ? -13.475 13.541 -9.512 1.00 50.03 209 HIS A N 1
ATOM 1663 C CA . HIS A 1 209 ? -13.109 14.736 -8.785 1.00 50.03 209 HIS A CA 1
ATOM 1664 C C . HIS A 1 209 ? -11.595 14.901 -8.891 1.00 50.03 209 HIS A C 1
ATOM 1666 O O . HIS A 1 209 ? -10.829 14.288 -8.151 1.00 50.03 209 HIS A O 1
ATOM 1672 N N . GLY A 1 210 ? -11.170 15.713 -9.860 1.00 48.03 210 GLY A N 1
ATOM 1673 C CA . GLY A 1 210 ? -9.798 16.182 -9.937 1.00 48.03 210 GLY A CA 1
ATOM 1674 C C . GLY A 1 210 ? -9.401 16.795 -8.598 1.00 48.03 210 GLY A C 1
ATOM 1675 O O . GLY A 1 210 ? -10.220 17.457 -7.950 1.00 48.03 210 GLY A O 1
ATOM 1676 N N . PHE A 1 211 ? -8.157 16.553 -8.177 1.00 50.47 211 PHE A N 1
ATOM 1677 C CA . PHE A 1 211 ? -7.589 17.219 -7.011 1.00 50.47 211 PHE A CA 1
ATOM 1678 C C . PHE A 1 211 ? -7.900 18.725 -7.091 1.00 50.47 211 PHE A C 1
ATOM 1680 O O . PHE A 1 211 ? -7.663 19.337 -8.141 1.00 50.47 211 PHE A O 1
ATOM 1687 N N . PRO A 1 212 ? -8.438 19.339 -6.025 1.00 42.62 212 PRO A N 1
ATOM 1688 C CA . PRO A 1 212 ? -8.707 20.768 -6.019 1.00 42.62 212 PRO A CA 1
ATOM 1689 C C . PRO A 1 212 ? -7.382 21.515 -6.209 1.00 42.62 212 PRO A C 1
ATOM 1691 O O . PRO A 1 212 ? -6.548 21.549 -5.310 1.00 42.62 212 PRO A O 1
ATOM 1694 N N . GLY A 1 213 ? -7.176 22.066 -7.408 1.00 46.38 213 GLY A N 1
ATOM 1695 C CA . GLY A 1 213 ? -5.943 22.763 -7.786 1.00 46.38 213 GLY A CA 1
ATOM 1696 C C . GLY A 1 213 ? -5.447 22.493 -9.208 1.00 46.38 213 GLY A C 1
ATOM 1697 O O . GLY A 1 213 ? -4.640 23.273 -9.706 1.00 46.38 213 GLY A O 1
ATOM 1698 N N . VAL A 1 214 ? -5.943 21.454 -9.891 1.00 41.16 214 VAL A N 1
ATOM 1699 C CA . VAL A 1 214 ? -5.637 21.230 -11.315 1.00 41.16 214 VAL A CA 1
ATOM 1700 C C . VAL A 1 214 ? -6.828 21.702 -12.153 1.00 41.16 214 VAL A C 1
ATOM 1702 O O . VAL A 1 214 ? -7.915 21.144 -11.998 1.00 41.16 214 VAL A O 1
ATOM 1705 N N . PRO A 1 215 ? -6.687 22.728 -13.015 1.00 32.53 215 PRO A N 1
ATOM 1706 C CA . PRO A 1 215 ? -7.759 23.112 -13.923 1.00 32.53 215 PRO A CA 1
ATOM 1707 C C . PRO A 1 215 ? -8.020 21.950 -14.885 1.00 32.53 215 PRO A C 1
ATOM 1709 O O . PRO A 1 215 ? -7.220 21.664 -15.773 1.00 32.53 215 PRO A O 1
ATOM 1712 N N . VAL A 1 216 ? -9.134 21.252 -14.677 1.00 39.34 216 VAL A N 1
ATOM 1713 C CA . VAL A 1 216 ? -9.656 20.288 -15.641 1.00 39.34 216 VAL A CA 1
ATOM 1714 C C . VAL A 1 216 ? -10.281 21.102 -16.764 1.00 39.34 216 VAL A C 1
ATOM 1716 O O . VAL A 1 216 ? -11.279 21.790 -16.560 1.00 39.34 216 VAL A O 1
ATOM 1719 N N . THR A 1 217 ? -9.680 21.055 -17.949 1.00 34.19 217 THR A N 1
ATOM 1720 C CA . THR A 1 217 ? -10.324 21.539 -19.169 1.00 34.19 217 THR A CA 1
ATOM 1721 C C . THR A 1 217 ? -11.489 20.597 -19.467 1.00 34.19 217 THR A C 1
ATOM 1723 O O . THR A 1 217 ? -11.286 19.482 -19.948 1.00 34.19 217 THR A O 1
ATOM 1726 N N . GLU A 1 218 ? -12.705 21.011 -19.109 1.00 31.00 218 GLU A N 1
ATOM 1727 C CA . GLU A 1 218 ? -13.948 20.309 -19.431 1.00 31.00 218 GLU A CA 1
ATOM 1728 C C . GLU A 1 218 ? -14.132 20.249 -20.952 1.00 31.00 218 GLU A C 1
ATOM 1730 O O . GLU A 1 218 ? -14.682 21.155 -21.574 1.00 31.00 218 GLU A O 1
ATOM 1735 N N . ASN A 1 219 ? -13.687 19.158 -21.572 1.00 31.75 219 ASN A N 1
ATOM 1736 C CA . ASN A 1 219 ? -14.181 18.788 -22.888 1.00 31.75 219 ASN A CA 1
ATOM 1737 C C . ASN A 1 219 ? -15.448 17.955 -22.689 1.00 31.75 219 ASN A C 1
ATOM 1739 O O . ASN A 1 219 ? -15.393 16.788 -22.303 1.00 31.75 219 ASN A O 1
ATOM 1743 N N . ASN A 1 220 ? -16.592 18.590 -22.947 1.00 32.56 220 ASN A N 1
ATOM 1744 C CA . ASN A 1 220 ? -17.904 17.960 -23.044 1.00 32.56 220 ASN A CA 1
ATOM 1745 C C . ASN A 1 220 ? 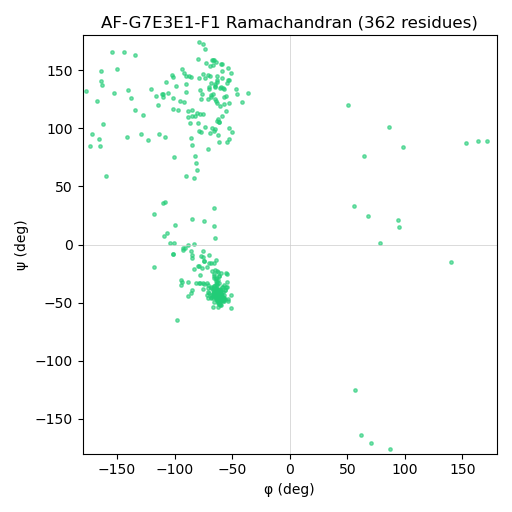-17.870 16.790 -24.042 1.00 32.56 220 ASN A C 1
ATOM 1747 O O . ASN A 1 220 ? -17.977 16.993 -25.250 1.00 32.56 220 ASN A O 1
ATOM 1751 N N . ALA A 1 221 ? -17.773 15.558 -23.544 1.00 30.09 221 ALA A N 1
ATOM 1752 C CA . ALA A 1 221 ? -18.119 14.369 -24.310 1.00 30.09 221 ALA A CA 1
ATOM 1753 C C . ALA A 1 221 ? -19.630 14.141 -24.185 1.00 30.09 221 ALA A C 1
ATOM 1755 O O . ALA A 1 221 ? -20.123 13.431 -23.308 1.00 30.09 221 ALA A O 1
ATOM 1756 N N . THR A 1 222 ? -20.377 14.812 -25.059 1.00 30.08 222 THR A N 1
ATOM 1757 C CA . THR A 1 222 ? -21.774 14.491 -25.333 1.00 30.08 222 THR A CA 1
ATOM 1758 C C . THR A 1 222 ? -21.855 13.061 -25.867 1.00 30.08 222 THR A C 1
ATOM 1760 O O . THR A 1 222 ? -21.070 12.652 -26.721 1.00 30.08 222 THR A O 1
ATOM 1763 N N . GLN A 1 223 ? -22.813 12.313 -25.325 1.00 33.31 223 GLN A N 1
ATOM 1764 C CA . GLN A 1 223 ? -23.243 10.986 -25.759 1.00 33.31 223 GLN A CA 1
ATOM 1765 C C . GLN A 1 223 ? -23.196 10.841 -27.289 1.00 33.31 223 GLN A C 1
ATOM 1767 O O . GLN A 1 223 ? -23.751 11.666 -28.009 1.00 33.31 223 GLN A O 1
ATOM 1772 N N . SER A 1 224 ? -22.580 9.772 -27.790 1.00 26.34 224 SER A N 1
ATOM 1773 C CA . SER A 1 224 ? -22.775 9.329 -29.173 1.00 26.34 224 SER A CA 1
ATOM 1774 C C . SER A 1 224 ? -23.120 7.850 -29.172 1.00 26.34 224 SER A C 1
ATOM 1776 O O . SER A 1 224 ? -22.268 6.968 -29.098 1.00 26.34 224 SER A O 1
ATOM 1778 N N . THR A 1 225 ? -24.425 7.608 -29.195 1.00 28.73 225 THR A N 1
ATOM 1779 C CA . THR A 1 225 ? -25.055 6.365 -29.617 1.00 28.73 225 THR A CA 1
ATOM 1780 C C . THR A 1 225 ? -24.789 6.140 -31.107 1.00 28.73 225 THR A C 1
ATOM 1782 O O . THR A 1 225 ? -24.851 7.059 -31.919 1.00 28.73 225 THR A O 1
ATOM 1785 N N . ALA A 1 226 ? -24.486 4.895 -31.466 1.00 33.94 226 ALA A N 1
ATOM 1786 C CA . ALA A 1 226 ? -24.337 4.454 -32.845 1.00 33.94 226 ALA A CA 1
ATOM 1787 C C . ALA A 1 226 ? -25.665 4.540 -33.612 1.00 33.94 226 ALA A C 1
ATOM 1789 O O . ALA A 1 226 ? -26.664 4.041 -33.103 1.00 33.94 226 ALA A O 1
ATOM 1790 N N . LEU A 1 227 ? -25.650 5.045 -34.853 1.00 26.19 227 LEU A N 1
ATOM 1791 C CA . LEU A 1 227 ? -26.571 4.635 -35.922 1.00 26.19 227 LEU A CA 1
ATOM 1792 C C . LEU A 1 227 ? -25.933 4.827 -37.312 1.00 26.19 227 LEU A C 1
ATOM 1794 O O . LEU A 1 227 ? -25.410 5.886 -37.646 1.00 26.19 227 LEU A O 1
ATOM 1798 N N . LEU A 1 228 ? -26.015 3.761 -38.112 1.00 29.12 228 LEU A N 1
ATOM 1799 C CA . LEU A 1 228 ? -25.761 3.697 -39.553 1.00 29.12 228 LEU A CA 1
ATOM 1800 C C . LEU A 1 228 ? -26.760 4.564 -40.338 1.00 29.12 228 LEU A C 1
ATOM 1802 O O . LEU A 1 228 ? -27.955 4.496 -40.068 1.00 29.12 228 LEU A O 1
ATOM 1806 N N . SER A 1 229 ? -26.309 5.248 -41.395 1.00 26.92 229 SER A N 1
ATOM 1807 C CA . SER A 1 229 ? -27.075 5.362 -42.650 1.00 26.92 229 SER A CA 1
ATOM 1808 C C . SER A 1 229 ? -26.213 5.833 -43.830 1.00 26.92 229 SER A C 1
ATOM 1810 O O . SER A 1 229 ? -25.322 6.667 -43.701 1.00 26.92 229 SER A O 1
ATOM 1812 N N . HIS A 1 230 ? -26.496 5.216 -44.977 1.00 31.56 230 HIS A N 1
ATOM 1813 C CA . HIS A 1 230 ? -26.002 5.498 -46.322 1.00 31.56 230 HIS A CA 1
ATOM 1814 C C . HIS A 1 230 ? -26.422 6.884 -46.838 1.00 31.56 230 HIS A C 1
ATOM 1816 O O . HIS A 1 230 ? -27.582 7.249 -46.671 1.00 31.56 230 HIS A O 1
ATOM 1822 N N . ALA A 1 231 ? -25.551 7.537 -47.620 1.00 27.84 231 ALA A N 1
ATOM 1823 C CA . ALA A 1 231 ? -25.913 8.189 -48.889 1.00 27.84 231 ALA A CA 1
ATOM 1824 C C . ALA A 1 231 ? -24.655 8.585 -49.693 1.00 27.84 231 ALA A C 1
ATOM 1826 O O . ALA A 1 231 ? -23.804 9.323 -49.202 1.00 27.84 231 ALA A O 1
ATOM 1827 N N . SER A 1 232 ? -24.565 8.099 -50.935 1.00 32.09 232 SER A N 1
ATOM 1828 C CA . SER A 1 232 ? -23.724 8.661 -52.006 1.00 32.09 232 SER A CA 1
ATOM 1829 C C . SER A 1 232 ? -24.263 10.017 -52.467 1.00 32.09 232 SER A C 1
ATOM 1831 O O . SER A 1 232 ? -25.475 10.204 -52.427 1.00 32.09 232 SER A O 1
ATOM 1833 N N . ILE A 1 233 ? -23.390 10.880 -53.006 1.00 32.62 233 ILE A N 1
ATOM 1834 C CA . ILE A 1 233 ? -23.579 11.644 -54.259 1.00 32.62 233 ILE A CA 1
ATOM 1835 C C . ILE A 1 233 ? -22.210 12.176 -54.737 1.00 32.62 233 ILE A C 1
ATOM 1837 O O . ILE A 1 233 ? -21.394 12.639 -53.942 1.00 32.62 233 ILE A O 1
ATOM 1841 N N . ASP A 1 234 ? -21.999 12.058 -56.050 1.00 31.52 234 ASP A N 1
ATOM 1842 C CA . ASP A 1 234 ? -20.847 12.459 -56.867 1.00 31.52 234 ASP A CA 1
ATOM 1843 C C . ASP A 1 234 ? -20.619 13.981 -56.993 1.00 31.52 234 ASP A C 1
ATOM 1845 O O . ASP A 1 234 ? -21.560 14.770 -56.911 1.00 31.52 234 ASP A O 1
ATOM 1849 N N . GLY A 1 235 ? -19.380 14.383 -57.330 1.00 30.00 235 GLY A N 1
ATOM 1850 C CA . GLY A 1 235 ? -19.076 15.720 -57.874 1.00 30.00 235 GLY A CA 1
ATOM 1851 C C . GLY A 1 235 ? -17.597 16.160 -57.843 1.00 30.00 235 GLY A C 1
ATOM 1852 O O . GLY A 1 235 ? -17.157 16.801 -56.899 1.00 30.00 235 GLY A O 1
ATOM 1853 N N . VAL A 1 236 ? -16.849 15.835 -58.902 1.00 32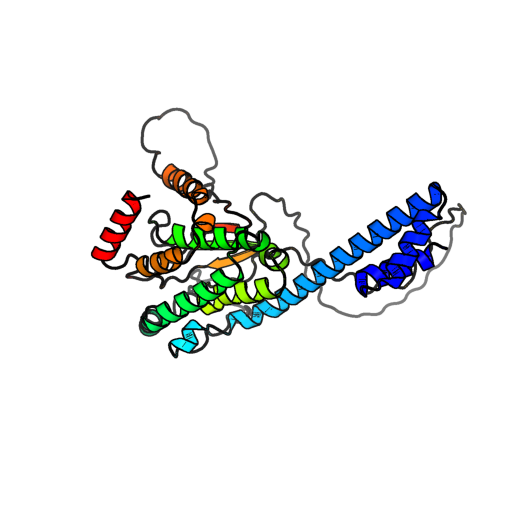.75 236 VAL A N 1
ATOM 1854 C CA . VAL A 1 236 ? -15.469 16.256 -59.308 1.00 32.75 236 VAL A CA 1
ATOM 1855 C C . VAL A 1 236 ? -15.489 17.719 -59.881 1.00 32.75 236 VAL A C 1
ATOM 1857 O O . VAL A 1 236 ? -16.617 18.163 -60.106 1.00 32.75 236 VAL A O 1
ATOM 1860 N N . PRO A 1 237 ? -14.401 18.499 -60.219 1.00 46.72 237 PRO A N 1
ATOM 1861 C CA . PRO A 1 237 ? -12.921 18.304 -60.203 1.00 46.72 237 PRO A CA 1
ATOM 1862 C C . PRO A 1 237 ? -11.997 19.430 -59.619 1.00 46.72 237 PRO A C 1
ATOM 1864 O O . PRO A 1 237 ? -12.334 20.606 -59.580 1.00 46.72 237 PRO A O 1
ATOM 1867 N N . THR A 1 238 ? -10.750 19.018 -59.325 1.00 32.88 238 THR A N 1
ATOM 1868 C CA . THR A 1 238 ? -9.413 19.574 -59.704 1.00 32.88 238 THR A CA 1
ATOM 1869 C C . THR A 1 238 ? -9.030 21.057 -59.512 1.00 32.88 238 THR A C 1
ATOM 1871 O O . THR A 1 238 ? -9.477 21.910 -60.268 1.00 32.88 238 THR A O 1
ATOM 1874 N N . VAL A 1 239 ? -7.972 21.306 -58.711 1.00 35.00 239 VAL A N 1
ATOM 1875 C CA . VAL A 1 239 ? -6.861 22.235 -59.046 1.00 35.00 239 VAL A CA 1
ATOM 1876 C C . VAL A 1 239 ? -5.518 21.651 -58.577 1.00 35.00 239 VAL A C 1
ATOM 1878 O O . VAL A 1 239 ? -5.375 21.168 -57.458 1.00 35.00 239 VAL A O 1
ATOM 1881 N N . THR A 1 240 ? -4.543 21.707 -59.479 1.00 34.31 240 THR A N 1
ATOM 1882 C CA . THR A 1 240 ? -3.188 21.145 -59.430 1.00 34.31 240 THR A CA 1
ATOM 1883 C C . THR A 1 240 ? -2.169 22.216 -59.028 1.00 34.31 240 THR A C 1
ATOM 1885 O O . THR A 1 240 ? -2.189 23.295 -59.614 1.00 34.31 240 THR A O 1
ATOM 1888 N N . THR A 1 241 ? -1.210 21.928 -58.137 1.00 40.00 241 THR A N 1
ATOM 1889 C CA . THR A 1 241 ? 0.190 22.413 -58.267 1.00 40.00 241 THR A CA 1
ATOM 1890 C C . THR A 1 241 ? 1.163 21.636 -57.352 1.00 40.00 241 THR A C 1
ATOM 1892 O O . THR A 1 241 ? 0.740 21.145 -56.305 1.00 40.00 241 THR A O 1
ATOM 1895 N N . PRO A 1 242 ? 2.447 21.480 -57.746 1.00 40.62 242 PRO A N 1
ATOM 1896 C CA . PRO A 1 242 ? 3.411 20.559 -57.148 1.00 40.62 242 PRO A CA 1
ATOM 1897 C C . PRO A 1 242 ? 4.407 21.261 -56.206 1.00 40.62 242 PRO A C 1
ATOM 1899 O O . PRO A 1 242 ? 4.850 22.377 -56.467 1.00 40.62 242 PRO A O 1
ATOM 1902 N N . GLY A 1 243 ? 4.824 20.573 -55.143 1.00 33.53 243 GLY A N 1
ATOM 1903 C CA . GLY A 1 243 ? 5.872 21.037 -54.232 1.00 33.53 243 GLY A CA 1
ATOM 1904 C C . GLY A 1 243 ? 6.419 19.880 -53.404 1.00 33.53 243 GLY A C 1
ATOM 1905 O O . GLY A 1 243 ? 5.765 19.385 -52.495 1.00 33.53 243 GLY A O 1
ATOM 1906 N N . SER A 1 244 ? 7.604 19.418 -53.779 1.00 40.50 244 SER A N 1
ATOM 1907 C CA . SER A 1 244 ? 8.335 18.264 -53.259 1.00 40.50 244 SER A CA 1
ATOM 1908 C C . SER A 1 244 ? 8.758 18.393 -51.790 1.00 40.50 244 SER A C 1
ATOM 1910 O O . SER A 1 244 ? 9.561 19.264 -51.471 1.00 40.50 244 SER A O 1
ATOM 1912 N N . ASN A 1 245 ? 8.343 17.438 -50.953 1.00 43.44 245 ASN A N 1
ATOM 1913 C CA . ASN A 1 245 ? 9.013 17.059 -49.704 1.00 43.44 245 ASN A CA 1
ATOM 1914 C C . ASN A 1 245 ? 9.083 15.520 -49.641 1.00 43.44 245 ASN A C 1
ATOM 1916 O O . ASN A 1 245 ? 8.030 14.887 -49.569 1.00 43.44 245 ASN A O 1
ATOM 1920 N N . PRO A 1 246 ? 10.269 14.883 -49.656 1.00 49.81 246 PRO A N 1
ATOM 1921 C CA . PRO A 1 246 ? 10.383 13.436 -49.548 1.00 49.81 246 PRO A CA 1
ATOM 1922 C C . PRO A 1 246 ? 10.756 13.043 -48.115 1.00 49.81 246 PRO A C 1
ATOM 1924 O O . PRO A 1 246 ? 11.903 12.703 -47.849 1.00 49.81 246 PRO A O 1
ATOM 1927 N N . PHE A 1 247 ? 9.809 13.103 -47.177 1.00 49.28 247 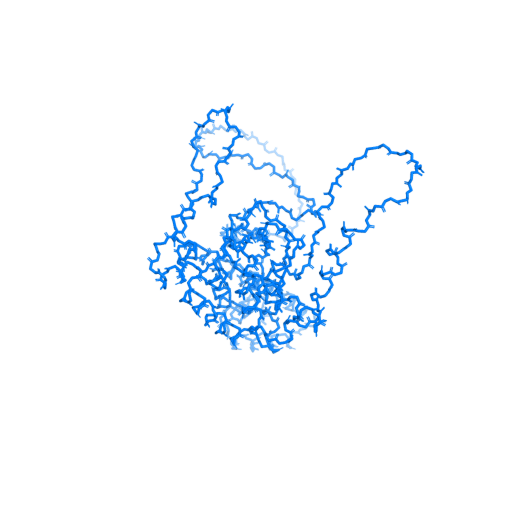PHE A N 1
ATOM 1928 C CA . PHE A 1 247 ? 9.869 12.268 -45.970 1.00 49.28 247 PHE A CA 1
ATOM 1929 C C . PHE A 1 247 ? 8.518 12.249 -45.257 1.00 49.28 247 PHE A C 1
ATOM 1931 O O . PHE A 1 247 ? 8.249 13.043 -44.358 1.00 49.28 247 PHE A O 1
ATOM 1938 N N . THR A 1 248 ? 7.630 11.361 -45.682 1.00 40.62 248 THR A N 1
ATOM 1939 C CA . THR A 1 248 ? 6.535 10.862 -44.841 1.00 40.62 248 THR A CA 1
ATOM 1940 C C . THR A 1 248 ? 5.977 9.628 -45.522 1.00 40.62 248 THR A C 1
ATOM 1942 O O . THR A 1 248 ? 5.103 9.716 -46.376 1.00 40.62 248 THR A O 1
ATOM 1945 N N . ASP A 1 249 ? 6.535 8.474 -45.171 1.00 42.31 249 ASP A N 1
ATOM 1946 C CA . ASP A 1 249 ? 5.863 7.205 -45.407 1.00 42.31 249 ASP A CA 1
ATOM 1947 C C . ASP A 1 249 ? 5.157 6.809 -44.098 1.00 42.31 249 ASP A C 1
ATOM 1949 O O . ASP A 1 249 ? 5.826 6.653 -43.067 1.00 42.31 249 ASP A O 1
ATOM 1953 N N . PRO A 1 250 ? 3.817 6.727 -44.066 1.00 43.09 250 PRO A N 1
ATOM 1954 C CA . PRO A 1 250 ? 3.092 6.199 -42.926 1.00 43.09 250 PRO A CA 1
ATOM 1955 C C . PRO A 1 250 ? 3.131 4.667 -42.985 1.00 43.09 250 PRO A C 1
ATOM 1957 O O . PRO A 1 250 ? 2.400 4.037 -43.742 1.00 43.09 250 PRO A O 1
ATOM 1960 N N . SER A 1 251 ? 3.958 4.044 -42.144 1.00 38.84 251 SER A N 1
ATOM 1961 C CA . SER A 1 251 ? 3.886 2.592 -41.933 1.00 38.84 251 SER A CA 1
ATOM 1962 C C . SER A 1 251 ? 2.466 2.168 -41.492 1.00 38.84 251 SER A C 1
ATOM 1964 O O . SER A 1 251 ? 1.958 2.703 -40.501 1.00 38.84 251 SER A O 1
ATOM 1966 N N . PRO A 1 252 ? 1.822 1.180 -42.149 1.00 41.03 252 PRO A N 1
ATOM 1967 C CA . PRO A 1 252 ? 0.409 0.845 -41.942 1.00 41.03 252 PRO A CA 1
ATOM 1968 C C . PRO A 1 252 ? 0.137 -0.121 -40.768 1.00 41.03 252 PRO A C 1
ATOM 1970 O O . PRO A 1 252 ? -0.913 -0.754 -40.719 1.00 41.03 252 PRO A O 1
ATOM 1973 N N . HIS A 1 253 ? 1.033 -0.234 -39.780 1.00 42.06 253 HIS A N 1
ATOM 1974 C CA . HIS A 1 253 ? 0.857 -1.159 -38.643 1.00 42.06 253 HIS A CA 1
ATOM 1975 C C . HIS A 1 253 ? 0.560 -0.490 -37.286 1.00 42.06 253 HIS A C 1
ATOM 1977 O O . HIS A 1 253 ? 0.484 -1.170 -36.267 1.00 42.06 253 HIS A O 1
ATOM 1983 N N . GLY A 1 254 ? 0.329 0.827 -37.247 1.00 39.62 254 GLY A N 1
ATOM 1984 C CA . GLY A 1 254 ? 0.154 1.573 -35.990 1.00 39.62 254 GLY A CA 1
ATOM 1985 C C . GLY A 1 254 ? -1.282 1.758 -35.473 1.00 39.62 254 GLY A C 1
ATOM 1986 O O . GLY A 1 254 ? -1.462 2.330 -34.400 1.00 39.62 254 GLY A O 1
ATOM 1987 N N . GLN A 1 255 ? -2.323 1.337 -36.202 1.00 36.94 255 GLN A N 1
ATOM 1988 C CA . GLN A 1 255 ? -3.687 1.824 -35.929 1.00 36.94 255 GLN A CA 1
ATOM 1989 C C . GLN A 1 255 ? -4.489 1.077 -34.847 1.00 36.94 255 GLN A C 1
ATOM 1991 O O . GLN A 1 255 ? -5.540 1.575 -34.457 1.00 36.94 255 GLN A O 1
ATOM 1996 N N . GLN A 1 256 ? -3.999 -0.029 -34.275 1.00 39.59 256 GLN A N 1
ATOM 1997 C CA . GLN A 1 256 ? -4.771 -0.783 -33.269 1.00 39.59 256 GLN A CA 1
ATOM 1998 C C . GLN A 1 256 ? -4.379 -0.521 -31.801 1.00 39.59 256 GLN A C 1
ATOM 2000 O O . GLN A 1 256 ? -4.960 -1.120 -30.901 1.00 39.59 256 GLN A O 1
ATOM 2005 N N . ARG A 1 257 ? -3.410 0.363 -31.523 1.00 45.56 257 ARG A N 1
ATOM 2006 C CA . ARG A 1 257 ? -2.887 0.593 -30.158 1.00 45.56 257 ARG A CA 1
ATOM 2007 C C . ARG A 1 257 ? -3.092 2.009 -29.616 1.00 45.56 257 ARG A C 1
ATOM 2009 O O . ARG A 1 257 ? -2.376 2.439 -28.720 1.00 45.56 257 ARG A O 1
ATOM 2016 N N . ARG A 1 258 ? -4.116 2.729 -30.086 1.00 43.41 258 ARG A N 1
ATOM 2017 C CA . ARG A 1 258 ? -4.696 3.835 -29.300 1.00 43.41 258 ARG A CA 1
ATOM 2018 C C . ARG A 1 258 ? -5.652 3.252 -28.261 1.00 43.41 258 ARG A C 1
ATOM 2020 O O . ARG A 1 258 ? -6.856 3.446 -28.344 1.00 43.41 258 ARG A O 1
ATOM 2027 N N . GLN A 1 259 ? -5.120 2.470 -27.327 1.00 44.53 259 GLN A N 1
ATOM 2028 C CA . GLN A 1 259 ? -5.870 2.142 -26.125 1.00 44.53 259 GLN A CA 1
ATOM 2029 C C . GLN A 1 259 ? -5.711 3.345 -25.202 1.00 44.53 259 GLN A C 1
ATOM 2031 O O . GLN A 1 259 ? -4.594 3.702 -24.839 1.00 44.53 259 GLN A O 1
ATOM 2036 N N . GLU A 1 260 ? -6.829 4.024 -24.973 1.00 49.12 260 GLU A N 1
ATOM 2037 C CA . GLU A 1 260 ? -6.960 5.244 -24.186 1.00 49.12 260 GLU A CA 1
ATOM 2038 C C . GLU A 1 260 ? -6.113 5.144 -22.912 1.00 49.12 260 GLU A C 1
ATOM 2040 O O . GLU A 1 260 ? -6.261 4.196 -22.135 1.00 49.12 260 GLU A O 1
ATOM 2045 N N . ASP A 1 261 ? -5.188 6.093 -22.730 1.00 54.38 261 ASP A N 1
ATOM 2046 C CA . ASP A 1 261 ? -4.442 6.262 -21.485 1.00 54.38 261 ASP A CA 1
ATOM 2047 C C . ASP A 1 261 ? -5.486 6.579 -20.397 1.00 54.38 261 ASP A C 1
ATOM 2049 O O . ASP A 1 261 ? -5.848 7.736 -20.190 1.00 54.38 261 ASP A O 1
ATOM 2053 N N . MET A 1 262 ? -6.042 5.538 -19.761 1.00 57.59 262 MET A N 1
ATOM 2054 C CA . MET A 1 262 ? -6.984 5.680 -18.650 1.00 57.59 262 MET A CA 1
ATOM 2055 C C . MET A 1 262 ? -6.327 6.595 -17.613 1.00 57.59 262 MET A C 1
ATOM 2057 O O . MET A 1 262 ? -5.209 6.280 -17.178 1.00 57.59 262 MET A O 1
ATOM 2061 N N . PRO A 1 263 ? -6.964 7.728 -17.258 1.00 62.09 263 PRO A N 1
ATOM 2062 C CA . PRO A 1 263 ? -6.367 8.687 -16.343 1.00 62.09 263 PRO A CA 1
ATOM 2063 C C . PRO A 1 263 ? -6.073 7.984 -15.021 1.00 62.09 263 PRO A C 1
ATOM 2065 O O . PRO A 1 263 ? -6.842 7.119 -14.607 1.00 62.09 263 PRO A O 1
ATOM 2068 N N . LEU A 1 264 ? -4.960 8.331 -14.369 1.00 64.88 264 LEU A N 1
ATOM 2069 C CA . LEU A 1 264 ? -4.697 7.863 -13.010 1.00 64.88 264 LEU A CA 1
ATOM 2070 C C . LEU A 1 264 ? -5.891 8.260 -12.143 1.00 64.88 264 LEU A C 1
ATOM 2072 O O . LEU A 1 264 ? -6.216 9.443 -12.014 1.00 64.88 264 LEU A O 1
ATOM 2076 N N . LEU A 1 265 ? -6.602 7.250 -11.645 1.00 80.75 265 LEU A N 1
ATOM 2077 C CA . LEU A 1 265 ? -7.807 7.467 -10.871 1.00 80.75 265 LEU A CA 1
ATOM 2078 C C . LEU A 1 265 ? -7.423 7.583 -9.407 1.00 80.75 265 LEU A C 1
ATOM 2080 O O . LEU A 1 265 ? -6.713 6.747 -8.847 1.00 80.75 265 LEU A O 1
ATOM 2084 N N . ILE A 1 266 ? -7.944 8.631 -8.791 1.00 85.50 266 ILE A N 1
ATOM 2085 C CA . ILE A 1 266 ? -7.953 8.752 -7.349 1.00 85.50 266 ILE A CA 1
ATOM 2086 C C . ILE A 1 266 ? -9.055 7.838 -6.834 1.00 85.50 266 ILE A C 1
ATOM 2088 O O . ILE A 1 266 ? -10.202 7.875 -7.294 1.00 85.50 266 ILE A O 1
ATOM 2092 N N . ARG A 1 267 ? -8.701 7.012 -5.860 1.00 87.56 267 ARG A N 1
ATOM 2093 C CA . ARG A 1 267 ? -9.595 6.042 -5.259 1.00 87.56 267 ARG A CA 1
ATOM 2094 C C . ARG A 1 267 ? -9.826 6.365 -3.805 1.00 87.56 267 ARG A C 1
ATOM 2096 O O . ARG A 1 267 ? -8.894 6.487 -3.019 1.00 87.56 267 ARG A O 1
ATOM 2103 N N . THR A 1 268 ? -11.094 6.439 -3.451 1.00 90.62 268 THR A N 1
ATOM 2104 C CA . THR A 1 268 ? -11.523 6.833 -2.122 1.00 90.62 268 THR A CA 1
ATOM 2105 C C . THR A 1 268 ? -11.774 5.609 -1.250 1.00 90.62 268 THR A C 1
ATOM 2107 O O . THR A 1 268 ? -12.607 4.758 -1.568 1.00 90.62 268 THR A O 1
ATOM 2110 N N . PHE A 1 269 ? -11.092 5.542 -0.113 1.00 92.81 269 PHE A N 1
ATOM 2111 C CA . PHE A 1 269 ? -11.253 4.513 0.906 1.00 92.81 269 PHE A CA 1
ATOM 2112 C C . PHE A 1 269 ? -11.804 5.130 2.189 1.00 92.81 269 PHE A C 1
ATOM 2114 O O . PHE A 1 269 ? -11.175 5.982 2.808 1.00 92.81 269 PHE A O 1
ATOM 2121 N N . VAL A 1 270 ? -12.971 4.671 2.636 1.00 93.25 270 VAL A N 1
ATOM 2122 C CA . VAL A 1 270 ? -13.571 5.116 3.901 1.00 93.25 270 VAL A CA 1
ATOM 2123 C C . VAL A 1 270 ? -13.344 4.076 4.983 1.00 93.25 270 VAL A C 1
ATOM 2125 O O . VAL A 1 270 ? -13.694 2.901 4.817 1.00 93.25 270 VAL A O 1
ATOM 2128 N N . LEU A 1 271 ? -12.775 4.507 6.106 1.00 94.12 271 LEU A N 1
ATOM 2129 C CA . LEU A 1 271 ? -12.505 3.627 7.234 1.00 94.12 271 LEU A CA 1
ATOM 2130 C C . LEU A 1 271 ? -13.826 3.165 7.890 1.00 94.12 271 LEU A C 1
ATOM 2132 O O . LEU A 1 271 ? -14.750 3.968 8.047 1.00 94.12 271 LEU A O 1
ATOM 2136 N N . PRO A 1 272 ? -13.960 1.887 8.293 1.00 92.81 272 PRO A N 1
ATOM 2137 C CA . PRO A 1 272 ? -15.222 1.373 8.814 1.00 92.81 272 PRO A CA 1
ATOM 2138 C C . PRO A 1 272 ? -15.690 2.042 10.107 1.00 92.81 272 PRO A C 1
ATOM 2140 O O . PRO A 1 272 ? -14.901 2.214 11.041 1.00 92.81 272 PRO A O 1
ATOM 2143 N N . PRO A 1 273 ? -17.000 2.308 10.243 1.00 92.50 273 PRO A N 1
ATOM 2144 C CA . PRO A 1 273 ? -17.528 3.028 11.397 1.00 92.50 273 PRO A CA 1
ATOM 2145 C C . PRO A 1 273 ? -17.563 2.175 12.673 1.00 92.50 273 PRO A C 1
ATOM 2147 O O . PRO A 1 273 ? -17.697 2.714 13.769 1.00 92.50 273 PRO A O 1
ATOM 2150 N N . TYR A 1 274 ? -17.409 0.849 12.570 1.00 93.00 274 TYR A N 1
ATOM 2151 C CA . TYR A 1 274 ? -17.404 -0.050 13.727 1.00 93.00 274 TYR A CA 1
ATOM 2152 C C . TYR A 1 274 ? -16.088 -0.048 14.516 1.00 93.00 274 TYR A C 1
ATOM 2154 O O . TYR A 1 274 ? -16.060 -0.628 15.599 1.00 93.00 274 TYR A O 1
ATOM 2162 N N . TYR A 1 275 ? -15.008 0.568 14.030 1.00 94.38 275 TYR A N 1
ATOM 2163 C CA . TYR A 1 275 ? -13.720 0.509 14.721 1.00 94.38 275 TYR A CA 1
ATOM 2164 C C . TYR A 1 275 ? -13.711 1.236 16.067 1.00 94.38 275 TYR A C 1
ATOM 2166 O O . TYR A 1 275 ? -14.047 2.420 16.175 1.00 94.38 275 TYR A O 1
ATOM 2174 N N . GLU A 1 276 ? -13.242 0.518 17.085 1.00 93.69 276 GLU A N 1
ATOM 2175 C CA . GLU A 1 276 ? -12.930 1.067 18.401 1.00 93.69 276 GLU A CA 1
ATOM 2176 C C . GLU A 1 276 ? -11.503 1.634 18.422 1.00 93.69 276 GLU A C 1
ATOM 2178 O O . GLU A 1 276 ? -10.588 1.054 17.835 1.00 93.69 276 GLU A O 1
ATOM 2183 N N . ASN A 1 277 ? -11.280 2.727 19.153 1.00 92.75 277 ASN A N 1
ATOM 2184 C CA . ASN A 1 277 ? -9.958 3.337 19.318 1.00 92.75 277 ASN A CA 1
ATOM 2185 C C . ASN A 1 277 ? -8.948 2.349 19.917 1.00 92.75 277 ASN A C 1
ATOM 2187 O O . ASN A 1 277 ? -7.793 2.329 19.508 1.00 92.75 277 ASN A O 1
ATOM 2191 N N . THR A 1 278 ? -9.382 1.492 20.846 1.00 93.19 278 THR A N 1
ATOM 2192 C CA . THR A 1 278 ? -8.541 0.435 21.434 1.00 93.19 278 THR A CA 1
ATOM 2193 C C . THR A 1 278 ? -8.015 -0.535 20.391 1.00 93.19 278 THR A C 1
ATOM 2195 O O . THR A 1 278 ? -6.855 -0.938 20.444 1.00 93.19 278 THR A O 1
ATOM 2198 N N . GLU A 1 279 ? -8.864 -0.911 19.440 1.00 95.19 279 GLU A N 1
ATOM 2199 C CA . GLU A 1 279 ? -8.487 -1.801 18.359 1.00 95.19 279 GLU A CA 1
ATOM 2200 C C . GLU A 1 279 ? -7.550 -1.1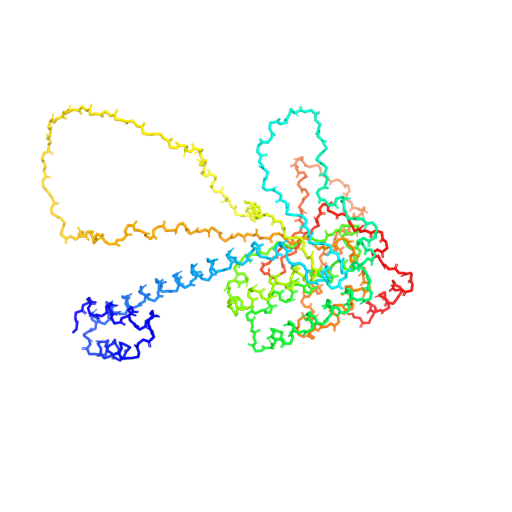07 17.373 1.00 95.19 279 GLU A C 1
ATOM 2202 O O . GLU A 1 279 ? -6.520 -1.677 17.026 1.00 95.19 279 GLU A O 1
ATOM 2207 N N . LEU A 1 280 ? -7.861 0.127 16.969 1.00 95.00 280 LEU A N 1
ATOM 2208 C CA . LEU A 1 280 ? -6.990 0.912 16.092 1.00 95.00 280 LEU A CA 1
ATOM 2209 C C . LEU A 1 280 ? -5.593 1.070 16.703 1.00 95.00 280 LEU A C 1
ATOM 2211 O O . LEU A 1 280 ? -4.599 0.820 16.031 1.00 95.00 280 LEU A O 1
ATOM 2215 N N . VAL A 1 281 ? -5.500 1.362 18.002 1.00 93.56 281 VAL A N 1
ATOM 2216 C CA . VAL A 1 281 ? -4.216 1.422 18.718 1.00 93.56 281 VAL A CA 1
ATOM 2217 C C . VAL A 1 281 ? -3.515 0.067 18.769 1.00 93.56 281 VAL A C 1
ATOM 2219 O O . VAL A 1 281 ? -2.294 0.007 18.633 1.00 93.56 281 VAL A O 1
ATOM 2222 N N . ALA A 1 282 ? -4.252 -1.035 18.918 1.00 95.25 282 ALA A N 1
ATOM 2223 C CA . ALA A 1 282 ? -3.663 -2.369 18.841 1.00 95.25 282 ALA A CA 1
ATOM 2224 C C . ALA A 1 282 ? -3.089 -2.680 17.447 1.00 95.25 282 ALA A C 1
ATOM 2226 O O . ALA A 1 282 ? -2.071 -3.363 17.368 1.00 95.25 282 ALA A O 1
ATOM 2227 N N . LEU A 1 283 ? -3.703 -2.173 16.371 1.00 96.69 283 LEU A N 1
ATOM 2228 C CA . LEU A 1 283 ? -3.179 -2.280 15.005 1.00 96.69 283 LEU A CA 1
ATOM 2229 C C . LEU A 1 283 ? -1.959 -1.374 14.794 1.00 96.69 283 LEU A C 1
ATOM 2231 O O . LEU A 1 283 ? -0.961 -1.826 14.243 1.00 96.69 283 LEU A O 1
ATOM 2235 N N . LEU A 1 284 ? -1.998 -0.130 15.284 1.00 95.62 284 LEU A N 1
ATOM 2236 C CA . LEU A 1 284 ? -0.887 0.827 15.180 1.00 95.62 284 LEU A CA 1
ATOM 2237 C C . LEU A 1 284 ? 0.397 0.298 15.830 1.00 95.62 284 LEU A C 1
ATOM 2239 O O . LEU A 1 284 ? 1.479 0.483 15.284 1.00 95.62 284 LEU A O 1
ATOM 2243 N N . LYS A 1 285 ? 0.279 -0.430 16.947 1.00 95.06 285 LYS A N 1
ATOM 2244 C CA . LYS A 1 285 ? 1.415 -1.074 17.633 1.00 95.06 285 LYS A CA 1
ATOM 2245 C C . LYS A 1 285 ? 2.124 -2.158 16.812 1.00 95.06 285 LYS A C 1
ATOM 2247 O O . LYS A 1 285 ? 3.196 -2.594 17.217 1.00 95.06 285 LYS A O 1
ATOM 2252 N N . LEU A 1 286 ? 1.532 -2.627 15.711 1.00 96.94 286 LEU A N 1
ATOM 2253 C CA . LEU A 1 286 ? 2.156 -3.620 14.832 1.00 96.94 286 LEU A CA 1
ATOM 2254 C C . LEU A 1 286 ? 3.129 -2.987 13.831 1.00 96.94 286 LEU A C 1
ATOM 2256 O O . LEU A 1 286 ? 3.986 -3.688 13.299 1.00 96.94 286 LEU A O 1
ATOM 2260 N N . PHE A 1 287 ? 3.003 -1.684 13.559 1.00 95.81 287 PHE A N 1
ATOM 2261 C CA . PHE A 1 287 ? 3.857 -1.008 12.590 1.00 95.81 287 PHE A CA 1
ATOM 2262 C C . PHE A 1 287 ? 5.295 -0.888 13.116 1.00 95.81 287 PHE A C 1
ATOM 2264 O O . PHE A 1 287 ? 5.495 -0.509 14.273 1.00 95.81 287 PHE A O 1
ATOM 2271 N N . PRO A 1 288 ? 6.312 -1.165 12.279 1.00 94.94 288 PRO A N 1
ATOM 2272 C CA . PRO A 1 288 ? 7.700 -0.924 12.647 1.00 94.94 288 PRO A CA 1
ATOM 2273 C C . PRO A 1 288 ? 7.962 0.546 12.984 1.00 94.94 288 PRO A C 1
ATOM 2275 O O . PRO A 1 288 ? 7.384 1.446 12.367 1.00 94.94 288 PRO A O 1
ATOM 2278 N N . THR A 1 289 ? 8.913 0.796 13.889 1.00 91.38 289 THR A N 1
ATOM 2279 C CA . THR A 1 289 ? 9.185 2.151 14.396 1.00 91.38 289 THR A CA 1
ATOM 2280 C C . THR A 1 289 ? 9.495 3.154 13.289 1.00 91.38 289 THR A C 1
ATOM 2282 O O . THR A 1 289 ? 8.976 4.258 13.321 1.00 91.38 289 THR A O 1
ATOM 2285 N N . PHE A 1 290 ? 10.240 2.760 12.251 1.00 90.12 290 PHE A N 1
ATOM 2286 C CA . PHE A 1 290 ? 10.616 3.637 11.130 1.00 90.12 290 PHE A CA 1
ATOM 2287 C C . PHE A 1 290 ? 9.440 4.055 10.219 1.00 90.12 290 PHE A C 1
ATOM 2289 O O . PHE A 1 290 ? 9.572 4.987 9.417 1.00 90.12 290 PHE A O 1
ATOM 2296 N N . ILE A 1 291 ? 8.302 3.356 10.307 1.00 89.88 291 ILE A N 1
ATOM 2297 C CA . ILE A 1 291 ? 7.042 3.779 9.684 1.00 89.88 291 ILE A CA 1
ATOM 2298 C C . ILE A 1 291 ? 6.298 4.746 10.613 1.00 89.88 291 ILE A C 1
ATOM 2300 O O . ILE A 1 291 ? 5.753 5.736 10.136 1.00 89.88 291 ILE A O 1
ATOM 2304 N N . SER A 1 292 ? 6.316 4.485 11.925 1.00 84.19 292 SER A N 1
ATOM 2305 C CA . SER A 1 292 ? 5.631 5.292 12.950 1.00 84.19 292 SER A CA 1
ATOM 2306 C C . SER A 1 292 ? 6.415 6.513 13.463 1.00 84.19 292 SER A C 1
ATOM 2308 O O . SER A 1 292 ? 5.885 7.308 14.237 1.00 84.19 292 SER A O 1
ATOM 2310 N N . GLU A 1 293 ? 7.688 6.649 13.097 1.00 78.56 293 GLU A N 1
ATOM 2311 C CA . GLU A 1 293 ? 8.580 7.738 13.506 1.00 78.56 293 GLU A CA 1
ATOM 2312 C C . GLU A 1 293 ? 8.120 9.099 12.936 1.00 78.56 293 GLU A C 1
ATOM 2314 O O . GLU A 1 293 ? 7.325 9.143 11.994 1.00 78.56 293 GLU A O 1
ATOM 2319 N N . PRO A 1 294 ? 8.542 10.233 13.535 1.00 54.78 294 PRO A N 1
ATOM 2320 C CA . PRO A 1 294 ? 7.679 11.386 13.831 1.00 54.78 294 PRO A CA 1
ATOM 2321 C C . PRO A 1 294 ? 7.259 12.280 12.653 1.00 54.78 294 PRO A C 1
ATOM 2323 O O . PRO A 1 294 ? 6.772 13.385 12.881 1.00 54.78 294 PRO A O 1
ATOM 2326 N N . GLY A 1 295 ? 7.319 11.806 11.409 1.00 52.19 295 GLY A N 1
ATOM 2327 C CA . GLY A 1 295 ? 6.688 12.492 10.277 1.00 52.19 295 GLY A CA 1
ATOM 2328 C C . GLY A 1 295 ? 5.185 12.757 10.482 1.00 52.19 295 GLY A C 1
ATOM 2329 O O . GLY A 1 295 ? 4.658 13.724 9.943 1.00 52.19 295 GLY A O 1
ATOM 2330 N N . TRP A 1 296 ? 4.495 11.970 11.321 1.00 54.91 296 TRP A N 1
ATOM 2331 C CA . TRP A 1 296 ? 3.078 12.188 11.651 1.00 54.91 296 TRP A CA 1
ATOM 2332 C C . TRP A 1 296 ? 2.832 13.305 12.680 1.00 54.91 296 TRP A C 1
ATOM 2334 O O . TRP A 1 296 ? 1.721 13.833 12.738 1.00 54.91 296 TRP A O 1
ATOM 2344 N N . LYS A 1 297 ? 3.846 13.722 13.459 1.00 53.53 297 LYS A N 1
ATOM 2345 C CA . LYS A 1 297 ? 3.713 14.851 14.401 1.00 53.53 297 LYS A CA 1
ATOM 2346 C C . LYS A 1 297 ? 3.417 16.168 13.663 1.00 53.53 297 LYS A C 1
ATOM 2348 O O . LYS A 1 297 ? 2.782 17.055 14.228 1.00 53.53 297 LYS A O 1
ATOM 2353 N N . LEU A 1 298 ? 3.775 16.258 12.376 1.00 48.34 298 LEU A N 1
ATOM 2354 C CA . LEU A 1 298 ? 3.404 17.379 11.508 1.00 48.34 298 LEU A CA 1
ATOM 2355 C C . LEU A 1 298 ? 1.883 17.454 11.264 1.00 48.34 298 LEU A C 1
ATOM 2357 O O . LEU A 1 298 ? 1.327 18.547 11.247 1.00 48.34 298 LEU A O 1
ATOM 2361 N N . ALA A 1 299 ? 1.194 16.311 11.168 1.00 48.22 299 ALA A N 1
ATOM 2362 C CA . ALA A 1 299 ? -0.261 16.261 10.991 1.00 48.22 299 ALA A CA 1
ATOM 2363 C C . ALA A 1 299 ? -1.021 16.696 12.261 1.00 48.22 299 ALA A C 1
ATOM 2365 O O . ALA A 1 299 ? -2.054 17.354 12.181 1.00 48.22 299 ALA A O 1
ATOM 2366 N N . HIS A 1 300 ? -0.490 16.390 13.452 1.00 46.53 300 HIS A N 1
ATOM 2367 C CA . HIS A 1 300 ? -1.075 16.856 14.719 1.00 46.53 300 HIS A CA 1
ATOM 2368 C C . HIS A 1 300 ? -0.894 18.365 14.929 1.00 46.53 300 HIS A C 1
ATOM 2370 O O . HIS A 1 300 ? -1.849 19.044 15.299 1.00 46.53 300 HIS A O 1
ATOM 2376 N N . SER A 1 301 ? 0.286 18.909 14.604 1.00 44.88 301 SER A N 1
ATOM 2377 C CA . SER A 1 301 ? 0.548 20.353 14.693 1.00 44.88 301 SER A CA 1
ATOM 2378 C C . SER A 1 301 ? -0.389 21.201 13.819 1.00 44.88 301 SER A C 1
ATOM 2380 O O . SER A 1 301 ? -0.583 22.380 14.114 1.00 44.88 301 SER A O 1
ATOM 2382 N N . MET A 1 302 ? -0.962 20.636 12.751 1.00 41.84 302 MET A N 1
ATOM 2383 C CA . MET A 1 302 ? -1.876 21.348 11.850 1.00 41.84 302 MET A CA 1
ATOM 2384 C C . MET A 1 302 ? -3.356 21.165 12.221 1.00 41.84 302 MET A C 1
ATOM 2386 O O . MET A 1 302 ? -4.131 22.119 12.085 1.00 41.84 302 MET A O 1
ATOM 2390 N N . ALA A 1 303 ? -3.741 20.009 12.778 1.00 47.84 303 ALA A N 1
ATOM 2391 C CA . ALA A 1 303 ? -5.088 19.770 13.305 1.00 47.84 303 ALA A CA 1
ATOM 2392 C C . ALA A 1 303 ? -5.427 20.681 14.503 1.00 47.84 303 ALA A C 1
ATOM 2394 O O . ALA A 1 303 ? -6.544 21.198 14.577 1.00 47.84 303 ALA A O 1
ATOM 2395 N N . ASP A 1 304 ? -4.455 20.952 15.381 1.00 45.09 304 ASP A N 1
ATOM 2396 C CA . ASP A 1 304 ? -4.625 21.854 16.533 1.00 45.09 304 ASP A CA 1
ATOM 2397 C C . ASP A 1 304 ? -4.724 23.340 16.147 1.00 45.09 304 ASP A C 1
ATOM 2399 O O . ASP A 1 304 ? -5.286 24.146 16.896 1.00 45.09 304 ASP A O 1
ATOM 2403 N N . SER A 1 305 ? -4.269 23.730 14.949 1.00 47.62 305 SER A N 1
ATOM 2404 C CA . SER A 1 305 ? -4.362 25.130 14.501 1.00 47.62 305 SER A CA 1
ATOM 2405 C C . SER A 1 305 ? -5.810 25.603 14.291 1.00 47.62 305 SER A C 1
ATOM 2407 O O . SER A 1 305 ? -6.079 26.805 14.277 1.00 47.62 305 SER A O 1
ATOM 2409 N N . LYS A 1 306 ? -6.771 24.669 14.206 1.00 46.22 306 LYS A N 1
ATOM 2410 C CA . LYS A 1 306 ? -8.202 24.973 14.060 1.00 46.22 306 LYS A CA 1
ATOM 2411 C C . LYS A 1 306 ? -8.861 25.473 15.349 1.00 46.22 306 LYS A C 1
ATOM 2413 O O . LYS A 1 306 ? -9.953 26.028 15.264 1.00 46.22 306 LYS A O 1
ATOM 2418 N N . HIS A 1 307 ? -8.222 25.332 16.516 1.00 40.22 307 HIS A N 1
ATOM 2419 C CA . HIS A 1 307 ? -8.834 25.702 17.800 1.00 40.22 307 HIS A CA 1
ATOM 2420 C C . HIS A 1 307 ? -8.345 27.017 18.420 1.00 40.22 307 HIS A C 1
ATOM 2422 O O . HIS A 1 307 ? -8.838 27.398 19.478 1.00 40.22 307 HIS A O 1
ATOM 2428 N N . ARG A 1 308 ? -7.436 27.755 17.767 1.00 37.50 308 ARG A N 1
ATOM 2429 C CA . ARG A 1 308 ? -6.842 28.979 18.338 1.00 37.50 308 ARG A CA 1
ATOM 2430 C C . ARG A 1 308 ? -7.278 30.287 17.668 1.00 37.50 308 ARG A C 1
ATOM 2432 O O . ARG A 1 308 ? -6.487 31.217 17.561 1.00 37.50 308 ARG A O 1
ATOM 2439 N N . LYS A 1 309 ? -8.539 30.377 17.237 1.00 40.69 309 LYS A N 1
ATOM 2440 C CA . LYS A 1 309 ? -9.172 31.657 16.882 1.00 40.69 309 LYS A CA 1
ATOM 2441 C C . LYS A 1 309 ? -10.445 31.867 17.696 1.00 40.69 309 LYS A C 1
ATOM 2443 O O . LYS A 1 309 ? -11.529 31.501 17.258 1.00 40.69 309 LYS A O 1
ATOM 2448 N N . THR A 1 310 ? -10.278 32.494 18.855 1.00 37.53 310 THR A N 1
ATOM 2449 C CA . THR A 1 310 ? -11.313 33.302 19.508 1.00 37.53 310 THR A CA 1
ATOM 2450 C C . THR A 1 310 ? -10.677 34.576 20.057 1.00 37.53 310 THR A C 1
ATOM 2452 O O . THR A 1 310 ? -9.704 34.508 20.806 1.00 37.53 310 THR A O 1
ATOM 2455 N N . ASP A 1 311 ? -11.281 35.687 19.635 1.00 35.81 311 ASP A N 1
ATOM 2456 C CA . ASP A 1 311 ? -11.471 36.967 20.323 1.00 35.81 311 ASP A CA 1
ATOM 2457 C C . ASP A 1 311 ? -10.257 37.825 20.689 1.00 35.81 311 ASP A C 1
ATOM 2459 O O . ASP A 1 311 ? -9.903 37.970 21.854 1.00 35.81 311 ASP A O 1
ATOM 2463 N N . ALA A 1 312 ? -9.703 38.488 19.672 1.00 37.12 312 ALA A N 1
ATOM 2464 C CA . ALA A 1 312 ? -9.309 39.901 19.720 1.00 37.12 312 ALA A CA 1
ATOM 2465 C C . ALA A 1 312 ? -8.903 40.330 18.303 1.00 37.12 312 ALA A C 1
ATOM 2467 O O . ALA A 1 312 ? -7.805 40.008 17.868 1.00 37.12 312 ALA A O 1
ATOM 2468 N N . ASP A 1 313 ? -9.837 40.920 17.556 1.00 31.67 313 ASP A N 1
ATOM 2469 C CA . ASP A 1 313 ? -9.594 42.029 16.616 1.00 31.67 313 ASP A CA 1
ATOM 2470 C C . ASP A 1 313 ? -10.874 42.271 15.812 1.00 31.67 313 ASP A C 1
ATOM 2472 O O . ASP A 1 313 ? -11.144 41.680 14.763 1.00 31.67 313 ASP A O 1
ATOM 2476 N N . LEU A 1 314 ? -11.706 43.135 16.392 1.00 40.47 314 LEU A N 1
ATOM 2477 C CA . LEU A 1 314 ? -12.709 43.895 15.667 1.00 40.47 314 LEU A CA 1
ATOM 2478 C C . LEU A 1 314 ? -11.982 45.022 14.911 1.00 40.47 314 LEU A C 1
ATOM 2480 O O . LEU A 1 314 ? -11.046 45.606 15.444 1.00 40.47 314 LEU A O 1
ATOM 2484 N N . GLU A 1 315 ? -12.511 45.360 13.734 1.00 34.53 315 GLU A N 1
ATOM 2485 C CA . GLU A 1 315 ? -12.180 46.511 12.871 1.00 34.53 315 GLU A CA 1
ATOM 2486 C C . GLU A 1 315 ? -11.219 46.268 11.694 1.00 34.53 315 GLU A C 1
ATOM 2488 O O . GLU A 1 315 ? -10.042 46.607 11.692 1.00 34.53 315 GLU A O 1
ATOM 2493 N N . SER A 1 316 ? -11.778 45.786 10.583 1.00 33.09 316 SER A N 1
ATOM 2494 C CA . SER A 1 316 ? -11.897 46.603 9.360 1.00 33.09 316 SER A CA 1
ATOM 2495 C C . SER A 1 316 ? -12.640 45.827 8.272 1.00 33.09 316 SER A C 1
ATOM 2497 O O . SER A 1 316 ? -12.401 44.649 8.011 1.00 33.09 316 SER A O 1
ATOM 2499 N N . ALA A 1 317 ? -13.617 46.496 7.667 1.00 34.50 317 ALA A N 1
ATOM 2500 C CA . ALA A 1 317 ? -14.496 45.937 6.658 1.00 34.50 317 ALA A CA 1
ATOM 2501 C C . ALA A 1 317 ? -13.748 45.635 5.349 1.00 34.50 317 ALA A C 1
ATOM 2503 O O . ALA A 1 317 ? -13.176 46.531 4.734 1.00 34.50 317 ALA A O 1
ATOM 2504 N N . SER A 1 318 ? -13.862 44.402 4.853 1.00 29.91 318 SER A N 1
ATOM 2505 C CA . SER A 1 318 ? -13.967 44.156 3.415 1.00 29.91 318 SER A CA 1
ATOM 2506 C C . SER A 1 318 ? -14.796 42.899 3.144 1.00 29.91 318 SER A C 1
ATOM 2508 O O . SER A 1 318 ? -14.951 42.006 3.975 1.00 29.91 318 SER A O 1
ATOM 2510 N N . VAL A 1 319 ? -15.443 42.925 1.992 1.00 34.25 319 VAL A N 1
ATOM 2511 C CA . VAL A 1 319 ? -16.698 42.270 1.648 1.00 34.25 319 VAL A CA 1
ATOM 2512 C C . VAL A 1 319 ? -16.389 41.133 0.662 1.00 34.25 319 VAL A C 1
ATOM 2514 O O . VAL A 1 319 ? -15.751 41.368 -0.354 1.00 34.25 319 VAL A O 1
ATOM 2517 N N . HIS A 1 320 ? -16.909 39.934 0.970 1.00 29.48 320 HIS A N 1
ATOM 2518 C CA . HIS A 1 320 ? -17.120 38.754 0.099 1.00 29.48 320 HIS A CA 1
ATOM 2519 C C . HIS A 1 320 ? -15.975 37.742 -0.105 1.00 29.48 320 HIS A C 1
ATOM 2521 O O . HIS A 1 320 ? -15.131 37.872 -0.981 1.00 29.48 320 HIS A O 1
ATOM 2527 N N . SER A 1 321 ? -16.080 36.619 0.620 1.00 29.16 321 SER A N 1
ATOM 2528 C CA . SER A 1 321 ? -16.315 35.263 0.073 1.00 29.16 321 SER A CA 1
ATOM 2529 C C . SER A 1 321 ? -15.729 34.219 1.028 1.00 29.16 321 SER A C 1
ATOM 2531 O O . SER A 1 321 ? -14.586 33.789 0.891 1.00 29.16 321 SER A O 1
ATOM 2533 N N . SER A 1 322 ? -16.521 33.791 2.015 1.00 32.56 322 SER A N 1
ATOM 2534 C CA . SER A 1 322 ? -16.159 32.692 2.919 1.00 32.56 322 SER A CA 1
ATOM 2535 C C . SER A 1 322 ? -16.202 31.344 2.187 1.00 32.56 322 SER A C 1
ATOM 2537 O O . SER A 1 322 ? -17.174 30.598 2.291 1.00 32.56 322 SER A O 1
ATOM 2539 N N . LYS A 1 323 ? -15.129 31.006 1.464 1.00 31.22 323 LYS A N 1
ATOM 2540 C CA . LYS A 1 323 ? -14.778 29.608 1.193 1.00 31.22 323 LYS A CA 1
ATOM 2541 C C . LYS A 1 323 ? -14.124 29.062 2.460 1.00 31.22 323 LYS A C 1
ATOM 2543 O O . LYS A 1 323 ? -13.054 29.506 2.856 1.00 31.22 323 LYS A O 1
ATOM 2548 N N . LYS A 1 324 ? -14.795 28.127 3.137 1.00 32.72 324 LYS A N 1
ATOM 2549 C CA . LYS A 1 324 ? -14.152 27.287 4.155 1.00 32.72 324 LYS A CA 1
ATOM 2550 C C . LYS A 1 324 ? -13.132 26.414 3.432 1.00 32.72 324 LYS A C 1
ATOM 2552 O O . LYS A 1 324 ? -13.507 25.394 2.859 1.00 32.72 324 LYS A O 1
ATOM 2557 N N . ASP A 1 325 ? -11.873 26.828 3.453 1.00 32.06 325 ASP A N 1
ATOM 2558 C CA . ASP A 1 325 ? -10.764 26.008 2.986 1.00 32.06 325 ASP A CA 1
ATOM 2559 C C . ASP A 1 325 ? -10.691 24.743 3.851 1.00 32.06 325 ASP A C 1
ATOM 2561 O O . ASP A 1 325 ? -10.318 24.760 5.029 1.00 32.06 325 ASP A O 1
ATOM 2565 N N . PHE A 1 326 ? -11.129 23.624 3.275 1.00 38.03 326 PHE A N 1
ATOM 2566 C CA . PHE A 1 326 ? -10.844 22.299 3.803 1.00 38.03 326 PHE A CA 1
ATOM 2567 C C . PHE A 1 326 ? -9.328 22.098 3.700 1.00 38.03 326 PHE A C 1
ATOM 2569 O O . PHE A 1 326 ? -8.804 21.821 2.628 1.00 38.03 326 PHE A O 1
ATOM 2576 N N . SER A 1 327 ? -8.619 22.305 4.814 1.00 39.44 327 SER A N 1
ATOM 2577 C CA . SER A 1 327 ? -7.193 21.988 4.937 1.00 39.44 327 SER A CA 1
ATOM 2578 C C . SER A 1 327 ? -6.990 20.504 4.657 1.00 39.44 327 SER A C 1
ATOM 2580 O O . SER A 1 327 ? -7.440 19.658 5.430 1.00 39.44 327 SER A O 1
ATOM 2582 N N . TYR A 1 328 ? -6.354 20.223 3.531 1.00 43.44 328 TYR A N 1
ATOM 2583 C CA . TYR A 1 328 ? -5.959 18.902 3.093 1.00 43.44 328 TYR A CA 1
ATOM 2584 C C . TYR A 1 328 ? -4.613 18.535 3.717 1.00 43.44 328 TYR A C 1
ATOM 2586 O O . TYR A 1 328 ? -3.598 19.159 3.406 1.00 43.44 328 TYR A O 1
ATOM 2594 N N . ASP A 1 329 ? -4.583 17.509 4.565 1.00 53.00 329 ASP A N 1
ATOM 2595 C CA . ASP A 1 329 ? -3.321 16.957 5.054 1.00 53.00 329 ASP A CA 1
ATOM 2596 C C . ASP A 1 329 ? -2.749 16.055 3.949 1.00 53.00 329 ASP A C 1
ATOM 2598 O O . ASP A 1 329 ? -3.176 14.912 3.769 1.00 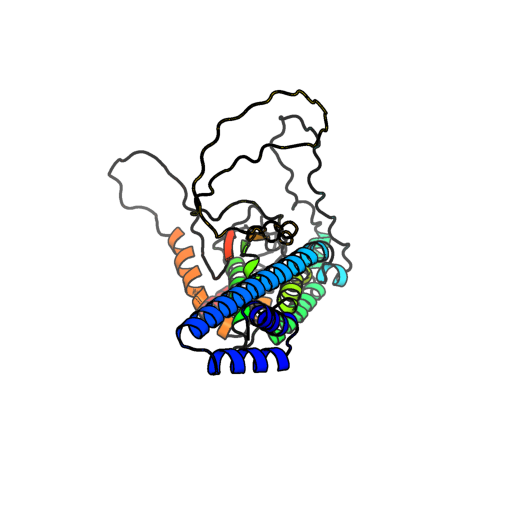53.00 329 ASP A O 1
ATOM 2602 N N . THR A 1 330 ? -1.820 16.589 3.151 1.00 53.22 330 THR A N 1
ATOM 2603 C CA . THR A 1 330 ? -1.133 15.812 2.106 1.00 53.22 330 THR A CA 1
ATOM 2604 C C . THR A 1 330 ? -0.077 14.938 2.783 1.00 53.22 330 THR A C 1
ATOM 2606 O O . THR A 1 330 ? 1.010 15.403 3.124 1.00 53.22 330 THR A O 1
ATOM 2609 N N . LEU A 1 331 ? -0.411 13.675 3.044 1.00 56.75 331 LEU A N 1
ATOM 2610 C CA . LEU A 1 331 ? 0.454 12.705 3.722 1.00 56.75 331 LEU A CA 1
ATOM 2611 C C . LEU A 1 331 ? 0.825 11.599 2.738 1.00 56.75 331 LEU A C 1
ATOM 2613 O O . LEU A 1 331 ? 0.089 10.624 2.574 1.00 56.75 331 LEU A O 1
ATOM 2617 N N . GLY A 1 332 ? 1.981 11.739 2.085 1.00 58.34 332 GLY A N 1
ATOM 2618 C CA . GLY A 1 332 ? 2.352 10.837 0.992 1.00 58.34 332 GLY A CA 1
ATOM 2619 C C . GLY A 1 332 ? 1.352 10.934 -0.164 1.00 58.34 332 GLY A C 1
ATOM 2620 O O . GLY A 1 332 ? 0.590 11.888 -0.238 1.00 58.34 332 GLY A O 1
ATOM 2621 N N . HIS A 1 333 ? 1.362 9.967 -1.077 1.00 66.75 333 HIS A N 1
ATOM 2622 C CA . HIS A 1 333 ? 0.570 9.929 -2.319 1.00 66.75 333 HIS A CA 1
ATOM 2623 C C . HIS A 1 333 ? -0.967 9.817 -2.129 1.00 66.75 333 HIS A C 1
ATOM 2625 O O . HIS A 1 333 ? -1.658 9.191 -2.932 1.00 66.75 333 HIS A O 1
ATOM 2631 N N . GLY A 1 334 ? -1.517 10.380 -1.054 1.00 79.12 334 GLY A N 1
ATOM 2632 C CA . GLY A 1 334 ? -2.943 10.410 -0.803 1.00 79.12 334 GLY A CA 1
ATOM 2633 C C . GLY A 1 334 ? -3.388 11.568 0.083 1.00 79.12 334 GLY A C 1
ATOM 2634 O O . GLY A 1 334 ? -2.597 12.235 0.753 1.00 79.12 334 GLY A O 1
ATOM 2635 N N . LEU A 1 335 ? -4.695 11.784 0.069 1.00 88.69 335 LEU A N 1
ATOM 2636 C CA . LEU A 1 335 ? -5.398 12.864 0.740 1.00 88.69 335 LEU A CA 1
ATOM 2637 C C . LEU A 1 335 ? -6.233 12.290 1.877 1.00 88.69 335 LEU A C 1
ATOM 2639 O O . LEU A 1 335 ? -6.999 11.353 1.660 1.00 88.69 335 LEU A O 1
ATOM 2643 N N . ILE A 1 336 ? -6.116 12.843 3.081 1.00 89.44 336 ILE A N 1
ATOM 2644 C CA . ILE A 1 336 ? -6.961 12.437 4.210 1.00 89.44 336 ILE A CA 1
ATOM 2645 C C . ILE A 1 336 ? -7.993 13.531 4.468 1.00 89.44 336 ILE A C 1
ATOM 2647 O O . ILE A 1 336 ? -7.655 14.710 4.572 1.00 89.44 336 ILE A O 1
ATOM 2651 N N . SER A 1 337 ? -9.262 13.146 4.572 1.00 90.50 337 SER A N 1
ATOM 2652 C CA . SER A 1 337 ? -10.369 14.069 4.826 1.00 90.50 337 SER A CA 1
ATOM 2653 C C . SER A 1 337 ? -11.439 13.438 5.725 1.00 90.50 337 SER A C 1
ATOM 2655 O O . SER A 1 337 ? -11.449 12.232 5.984 1.00 90.50 337 SER A O 1
ATOM 2657 N N . SER A 1 338 ? -12.349 14.256 6.263 1.00 89.50 338 SER A N 1
ATOM 2658 C CA . SER A 1 338 ? -13.506 13.738 7.000 1.00 89.50 338 SER A CA 1
ATOM 2659 C C . SER A 1 338 ? -14.553 13.211 6.023 1.00 89.50 338 SER A C 1
ATOM 2661 O O . SER A 1 338 ? -15.036 13.978 5.189 1.00 89.50 338 SER A O 1
ATOM 2663 N N . SER A 1 339 ? -14.981 11.962 6.176 1.00 89.19 339 SER A N 1
ATOM 2664 C CA . SER A 1 339 ? -16.125 11.445 5.422 1.00 89.19 339 SER A CA 1
ATOM 2665 C C . SER A 1 339 ? -17.451 12.014 5.948 1.00 89.19 339 SER A C 1
ATOM 2667 O O . SER A 1 339 ? -17.525 12.584 7.040 1.00 89.19 339 SER A O 1
ATOM 2669 N N . GLN A 1 340 ? -18.531 11.808 5.194 1.00 87.88 340 GLN A N 1
ATOM 2670 C CA . GLN A 1 340 ? -19.899 12.088 5.650 1.00 87.88 340 GLN A CA 1
ATOM 2671 C C . GLN A 1 340 ? -20.428 11.033 6.641 1.00 87.88 340 GLN A C 1
ATOM 2673 O O . GLN A 1 340 ? -21.525 11.183 7.173 1.00 87.88 340 GLN A O 1
ATOM 2678 N N . HIS A 1 341 ? -19.678 9.954 6.880 1.00 86.38 341 HIS A N 1
ATOM 2679 C CA . HIS A 1 341 ? -20.121 8.842 7.712 1.00 86.38 341 HIS A CA 1
ATOM 2680 C C . HIS A 1 341 ? -19.734 9.052 9.164 1.00 86.38 341 HIS A C 1
ATOM 2682 O O . HIS A 1 341 ? -18.613 9.454 9.473 1.00 86.38 341 HIS A O 1
ATOM 2688 N N . GLU A 1 342 ? -20.663 8.731 10.056 1.00 91.56 342 GLU A N 1
ATOM 2689 C CA . GLU A 1 342 ? -20.424 8.761 11.490 1.00 91.56 342 GLU A CA 1
ATOM 2690 C C . GLU A 1 342 ? -19.953 7.403 12.002 1.00 91.56 342 GLU A C 1
ATOM 2692 O O . GLU A 1 342 ? -20.333 6.336 11.510 1.00 91.56 342 GLU A O 1
ATOM 2697 N N . ARG A 1 343 ? -19.111 7.456 13.026 1.00 92.25 343 ARG A N 1
ATOM 2698 C CA . ARG A 1 343 ? -18.641 6.299 13.768 1.00 92.25 343 ARG A CA 1
ATOM 2699 C C . ARG A 1 343 ? -19.789 5.723 14.581 1.00 92.25 343 ARG A C 1
ATOM 2701 O O . ARG A 1 343 ? -20.616 6.441 15.133 1.00 92.25 343 ARG A O 1
ATOM 2708 N N . LEU A 1 344 ? -19.804 4.403 14.706 1.00 90.94 344 LEU A N 1
ATOM 2709 C CA . LEU A 1 344 ? -20.806 3.721 15.511 1.00 90.94 344 LEU A CA 1
ATOM 2710 C C . LEU A 1 344 ? -20.552 3.935 17.003 1.00 90.94 344 LEU A C 1
ATOM 2712 O O . LEU A 1 344 ? -19.418 4.133 17.453 1.00 90.94 344 LEU A O 1
ATOM 2716 N N . SER A 1 345 ? -21.617 3.808 17.793 1.00 87.69 345 SER A N 1
ATOM 2717 C CA . SER A 1 345 ? -21.558 3.909 19.251 1.00 87.69 345 SER A CA 1
ATOM 2718 C C . SER A 1 345 ? -20.477 2.998 19.852 1.00 87.69 345 SER A C 1
ATOM 2720 O O . SER A 1 345 ? -20.136 1.936 19.321 1.00 87.69 345 SER A O 1
ATOM 2722 N N . GLY A 1 346 ? -19.877 3.446 20.956 1.00 85.94 346 GLY A N 1
ATOM 2723 C CA . GLY A 1 346 ? -18.792 2.723 21.626 1.00 85.94 346 GLY A CA 1
ATOM 2724 C C . GLY A 1 346 ? -17.411 2.856 20.971 1.00 85.94 346 GLY A C 1
ATOM 2725 O O . GLY A 1 346 ? -16.455 2.305 21.506 1.00 85.94 346 GLY A O 1
ATOM 2726 N N . PHE A 1 347 ? -17.251 3.621 19.881 1.00 88.31 347 PHE A N 1
ATOM 2727 C CA . PHE A 1 347 ? -15.955 3.756 19.196 1.00 88.31 347 PHE A CA 1
ATOM 2728 C C . PHE A 1 347 ? -14.820 4.272 20.091 1.00 88.31 347 PHE A C 1
ATOM 2730 O O . PHE A 1 347 ? -13.680 3.849 19.940 1.00 88.31 347 PHE A O 1
ATOM 2737 N N . LYS A 1 348 ? -15.094 5.164 21.052 1.00 85.88 348 LYS A N 1
ATOM 2738 C CA . LYS A 1 348 ? -14.052 5.655 21.970 1.00 85.88 348 LYS A CA 1
ATOM 2739 C C . LYS A 1 348 ? -13.584 4.577 22.962 1.00 85.88 348 LYS A C 1
ATOM 2741 O O . LYS A 1 348 ? -12.641 4.811 23.709 1.00 85.88 348 LYS A O 1
ATOM 2746 N N . GLY A 1 349 ? -14.258 3.427 23.013 1.00 84.31 349 GLY A N 1
ATOM 2747 C CA . GLY A 1 349 ? -14.044 2.390 24.014 1.00 84.31 349 GLY A CA 1
ATOM 2748 C C . GLY A 1 349 ? -14.540 2.789 25.407 1.00 84.31 349 GLY A C 1
ATOM 2749 O O . GLY A 1 349 ? -15.218 3.811 25.595 1.00 84.31 349 GLY A O 1
ATOM 2750 N N . SER A 1 350 ? -14.187 1.956 26.388 1.00 81.56 350 SER A N 1
ATOM 2751 C CA . SER A 1 350 ? -14.467 2.187 27.807 1.00 81.56 350 SER A CA 1
ATOM 2752 C C . SER A 1 350 ? -13.685 3.388 28.351 1.00 81.56 350 SER A C 1
ATOM 2754 O O . SER A 1 350 ? -12.656 3.778 27.800 1.00 81.56 350 SER A O 1
ATOM 2756 N N . LEU A 1 351 ? -14.138 3.974 29.462 1.00 81.62 351 LEU A N 1
ATOM 2757 C CA . LEU A 1 351 ? -13.411 5.066 30.126 1.00 81.62 351 LEU A CA 1
ATOM 2758 C C . LEU A 1 351 ? -11.975 4.667 30.488 1.00 81.62 351 LEU A C 1
ATOM 2760 O O . LEU A 1 351 ? -11.056 5.453 30.286 1.00 81.62 351 LEU A O 1
ATOM 2764 N N . LEU A 1 352 ? -11.771 3.424 30.932 1.00 76.50 352 LEU A N 1
ATOM 2765 C CA . LEU A 1 352 ? -10.446 2.890 31.241 1.00 76.50 352 LEU A CA 1
ATOM 2766 C C . LEU A 1 352 ? -9.544 2.837 30.002 1.00 76.50 352 LEU A C 1
ATOM 2768 O O . LEU A 1 352 ? -8.366 3.172 30.079 1.00 76.50 352 LEU A O 1
ATOM 2772 N N . ALA A 1 353 ? -10.094 2.451 28.850 1.00 76.25 353 ALA A N 1
ATOM 2773 C CA . ALA A 1 353 ? -9.358 2.481 27.596 1.00 76.25 353 ALA A CA 1
ATOM 2774 C C . ALA A 1 353 ? -8.963 3.907 27.200 1.00 76.25 353 ALA A C 1
ATOM 2776 O O . ALA A 1 353 ? -7.831 4.129 26.788 1.00 76.25 353 ALA A O 1
ATOM 2777 N N . ARG A 1 354 ? -9.870 4.877 27.361 1.00 77.25 354 ARG A N 1
ATOM 2778 C CA . ARG A 1 354 ? -9.569 6.292 27.100 1.00 77.25 354 ARG A CA 1
ATOM 2779 C C . ARG A 1 354 ? -8.491 6.819 28.036 1.00 77.25 354 ARG A C 1
ATOM 2781 O O . ARG A 1 354 ? -7.584 7.495 27.575 1.00 77.25 354 ARG A O 1
ATOM 2788 N N . PHE A 1 355 ? -8.562 6.462 29.316 1.00 76.06 355 PHE A N 1
ATOM 2789 C CA . PHE A 1 355 ? -7.533 6.792 30.295 1.00 76.06 355 PHE A CA 1
ATOM 2790 C C . PHE A 1 355 ? -6.174 6.206 29.896 1.00 76.06 355 PHE A C 1
ATOM 2792 O O . PHE A 1 355 ? -5.181 6.920 29.893 1.00 76.06 355 PHE A O 1
ATOM 2799 N N . TRP A 1 356 ? -6.132 4.942 29.466 1.00 75.88 356 TRP A N 1
ATOM 2800 C CA . TRP A 1 356 ? -4.911 4.318 28.951 1.00 75.88 356 TRP A CA 1
ATOM 2801 C C . TRP A 1 356 ? -4.366 5.001 27.695 1.00 75.88 356 TRP A C 1
ATOM 2803 O O . TRP A 1 356 ? -3.160 5.187 27.582 1.00 75.88 356 TRP A O 1
ATOM 2813 N N . LEU A 1 357 ? -5.232 5.378 26.753 1.00 70.06 357 LEU A N 1
ATOM 2814 C CA . LEU A 1 357 ? -4.826 6.100 25.544 1.00 70.06 357 LEU A CA 1
ATOM 2815 C C . LEU A 1 357 ? -4.283 7.489 25.868 1.00 70.06 357 LEU A C 1
ATOM 2817 O O . LEU A 1 357 ? -3.254 7.878 25.326 1.00 70.06 357 LEU A O 1
ATOM 2821 N N . TRP A 1 358 ? -4.933 8.197 26.788 1.00 79.00 358 TRP A N 1
ATOM 2822 C CA . TRP A 1 358 ? -4.449 9.466 27.314 1.00 79.00 358 TRP A CA 1
ATOM 2823 C C . TRP A 1 358 ? -3.079 9.304 27.985 1.00 79.00 358 TRP A C 1
ATOM 2825 O O . TRP A 1 358 ? -2.156 10.058 27.694 1.00 79.00 358 TRP A O 1
ATOM 2835 N N . LEU A 1 359 ? -2.894 8.260 28.794 1.00 69.56 359 LEU A N 1
ATOM 2836 C CA . LEU A 1 359 ? -1.622 7.984 29.462 1.00 69.56 359 LEU A CA 1
ATOM 2837 C C . LEU A 1 359 ? -0.506 7.676 28.453 1.00 69.56 359 LEU A C 1
ATOM 2839 O O . LEU A 1 359 ? 0.595 8.199 28.577 1.00 69.56 359 LEU A O 1
ATOM 2843 N N . ILE A 1 360 ? -0.805 6.906 27.403 1.00 67.31 360 ILE A N 1
ATOM 2844 C CA . ILE A 1 360 ? 0.130 6.666 26.295 1.00 67.31 360 ILE A CA 1
ATOM 2845 C C . ILE A 1 360 ? 0.466 7.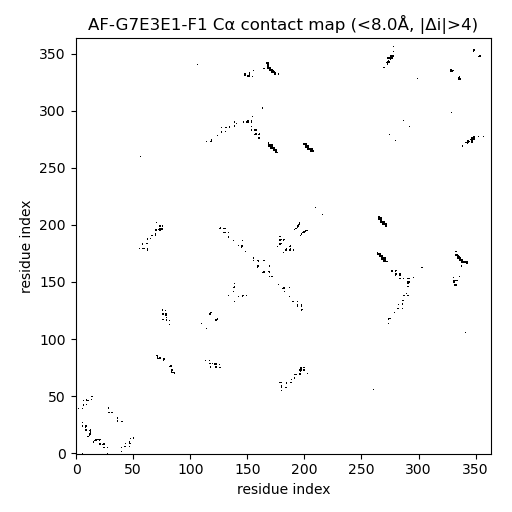977 25.572 1.00 67.31 360 ILE A C 1
ATOM 2847 O O . ILE A 1 360 ? 1.630 8.201 25.258 1.00 67.31 360 ILE A O 1
ATOM 2851 N N . SER A 1 361 ? -0.516 8.853 25.338 1.00 64.25 361 SER A N 1
ATOM 2852 C CA . SER A 1 361 ? -0.289 10.143 24.670 1.00 64.25 361 SER A CA 1
ATOM 2853 C C . SER A 1 361 ? 0.608 11.102 25.457 1.00 64.25 361 SER A C 1
ATOM 2855 O O . SER A 1 361 ? 1.211 11.976 24.855 1.00 64.25 361 SER A O 1
ATOM 2857 N N . LEU A 1 362 ? 0.737 10.922 26.777 1.00 64.19 362 LEU A N 1
ATOM 2858 C CA . LEU A 1 362 ? 1.667 11.691 27.612 1.00 64.19 362 LEU A CA 1
ATOM 2859 C C . LEU A 1 362 ? 3.115 11.186 27.533 1.00 64.19 362 LEU A C 1
ATOM 2861 O O . LEU A 1 362 ? 4.032 11.893 27.939 1.00 64.19 362 LEU A O 1
ATOM 2865 N N . CYS A 1 363 ? 3.327 9.955 27.065 1.00 49.88 363 CYS A N 1
ATOM 2866 C CA . CYS A 1 363 ? 4.651 9.342 26.961 1.00 49.88 363 CYS A CA 1
ATOM 2867 C C . CYS A 1 363 ? 5.322 9.549 25.589 1.00 49.88 363 CY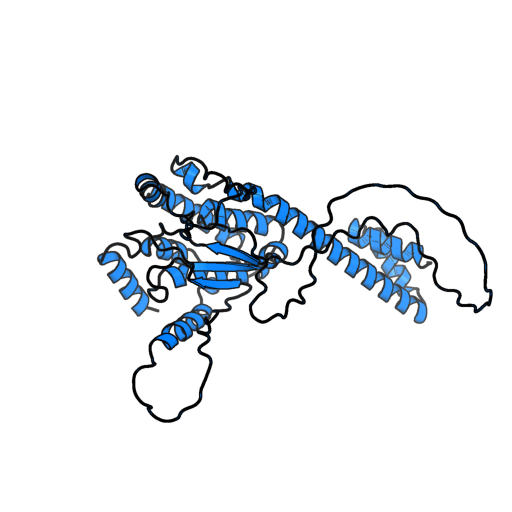S A C 1
ATOM 2869 O O . CYS A 1 363 ? 6.459 9.108 25.414 1.00 49.88 363 CYS A O 1
ATOM 2871 N N . PHE A 1 364 ? 4.642 10.186 24.630 1.00 45.47 364 PHE A N 1
ATOM 2872 C CA . PHE A 1 364 ? 5.117 10.469 23.267 1.00 45.47 364 PHE A CA 1
ATOM 2873 C C . PHE A 1 364 ? 5.112 11.966 22.972 1.00 45.47 364 PHE A C 1
ATOM 2875 O O . PHE A 1 364 ? 5.893 12.380 22.071 1.00 45.47 364 PHE A O 1
#

Secondary structure (DSSP, 8-state):
--HHHHHHHHHHHHHH--HHHHHHHHHHHHHS-HHHHHHHHHHHHHHHHHHHHHHHHHHHHHHHHHHHHHHH--HHHHHTTPPPPPP----------S----PPPTTTT--HHHHHHHTSHHHHHHHHHHHHHHHHHH--SS--TTHHHHHHHHHHHHHHHSSTTTTEEEEEEEETHHHHHSSHHHHHHHHHIIIIIII--EEPPPP----TTS-------------------------------------TT-TT---------EEEEEPPTT--HHHHHHHHTTS-HHHHSGGGHHHHHHHGGGG---S-----------------EE-SSEEEEEEEEEPPTTTT--HHHHHHHHHHHH--

Sequence (364 aa):
MDLAAFELSCRQFFYDGNESAREKMDKAVRQAEPHQRMIFTRLMASVRAEFHKDREADRRREYHRLLPTYELESVVRHAVALPPRPMAQPSGQTTVKPSELHQPSLFQSTSATEVQAMRSSRAKTVRRGELTAFLKDYASKVMIGPQPFLRSLFAVLALQTTDSYGQRCLQWDIDDAVFIEASGAAFARDALRLLVSVIGFRMQSPSLHGFPGVPVTENNATQSTALLSHASIDGVPTVTTPGSNPFTDPSPHGQQRRQEDMPLLIRTFVLPPYYENTELVALLKLFPTFISEPGWKLAHSMADSKHRKTDADLESASVHSSKKDFSYDTLGHGLISSSQHERLSGFKGSLLARFWLWLISLCF

Mean predicted aligned error: 14.51 Å